Protein AF-A0A0K0CWB9-F1 (afdb_monomer_lite)

Organism: Angiostrongylus cantonensis (NCBI:txid6313)

pLDDT: mean 73.0, std 14.89, range [35.25, 92.94]

Secondary structure (DSSP, 8-state):
-----SSPPP-TTS--TT-TT-TTHHHHHHHHHHTS-PPPS---PPPPHHHHHHHHHHHHH---HHHHHHHHHHHHHHHHHHHHTT-PPPTT--HHHHHHHHHHHHHHHHHHHHHHHHTT-TT--HHHHHHHHHHHHHHHHHHHHHHHHHHHHHHHHHHHHHHHHHHHHHHHHHHHHHHHHHT-----------TTHHHHHHHHHHTTS--HHHHHHHHHHHHHHHHHHHHHHHHHH-PPTT--TTSPP---GGGHHHH-TTTSPTT-GGG-HHHHHHTT--S----------PPTTHHHHHHHHHHHHHHHHHH--

Structure (mmCIF, N/CA/C/O backbone):
data_AF-A0A0K0CWB9-F1
#
_entry.id   AF-A0A0K0CWB9-F1
#
loop_
_atom_site.group_PDB
_atom_site.id
_atom_site.type_symbol
_atom_site.label_atom_id
_atom_site.label_alt_id
_atom_site.label_comp_id
_atom_site.label_asym_id
_atom_site.label_entity_id
_atom_site.label_seq_id
_atom_site.pdbx_PDB_ins_code
_atom_site.Cartn_x
_atom_site.Cartn_y
_atom_site.Cartn_z
_atom_site.occupancy
_atom_site.B_iso_or_equiv
_atom_site.auth_seq_id
_atom_site.auth_comp_id
_atom_site.auth_asym_id
_atom_site.auth_atom_id
_atom_site.pdbx_PDB_model_num
ATOM 1 N N . MET A 1 1 ? 19.345 -53.294 51.764 1.00 47.59 1 MET A N 1
ATOM 2 C CA . MET A 1 1 ? 20.644 -53.333 51.050 1.00 47.59 1 MET A CA 1
ATOM 3 C C . MET A 1 1 ? 20.443 -53.790 49.601 1.00 47.59 1 MET A C 1
ATOM 5 O O . MET A 1 1 ? 20.655 -54.954 49.279 1.00 47.59 1 MET A O 1
ATOM 9 N N . GLY A 1 2 ? 19.976 -52.898 48.722 1.00 50.72 2 GLY A N 1
ATOM 10 C CA . GLY A 1 2 ? 19.801 -53.204 47.297 1.00 50.72 2 GLY A CA 1
ATOM 11 C C . GLY A 1 2 ? 21.136 -53.096 46.564 1.00 50.72 2 GLY A C 1
ATOM 12 O O . GLY A 1 2 ? 21.662 -51.997 46.411 1.00 50.72 2 GLY A O 1
ATOM 13 N N . ARG A 1 3 ? 21.714 -54.225 46.140 1.00 59.62 3 ARG A N 1
ATOM 14 C CA . ARG A 1 3 ? 22.965 -54.236 45.367 1.00 59.62 3 ARG A CA 1
ATOM 15 C C . ARG A 1 3 ? 22.707 -53.619 43.989 1.00 59.62 3 ARG A C 1
ATOM 17 O O . ARG A 1 3 ? 22.138 -54.271 43.115 1.00 59.62 3 ARG A O 1
ATOM 24 N N . TYR A 1 4 ? 23.126 -52.371 43.793 1.00 61.12 4 TYR A N 1
ATOM 25 C CA . TYR A 1 4 ? 23.175 -51.737 42.477 1.00 61.12 4 TYR A CA 1
ATOM 26 C C . TYR A 1 4 ? 24.048 -52.589 41.547 1.00 61.12 4 TYR A C 1
ATOM 28 O O . TYR A 1 4 ? 25.261 -52.696 41.733 1.00 61.12 4 TYR A O 1
ATOM 36 N N . LYS A 1 5 ? 23.435 -53.237 40.550 1.00 61.97 5 LYS A N 1
ATOM 37 C CA . LYS A 1 5 ? 24.180 -53.940 39.501 1.00 61.97 5 LYS A CA 1
ATOM 38 C C . LYS A 1 5 ? 24.948 -52.885 38.696 1.00 61.97 5 LYS A C 1
ATOM 40 O O . LYS A 1 5 ? 24.339 -52.128 37.953 1.00 61.97 5 LYS A O 1
ATOM 45 N N . ARG A 1 6 ? 26.281 -52.846 38.833 1.00 65.56 6 ARG A N 1
ATOM 46 C CA . ARG A 1 6 ? 27.181 -51.936 38.087 1.00 65.56 6 ARG A CA 1
ATOM 47 C C . ARG A 1 6 ? 27.194 -52.176 36.570 1.00 65.56 6 ARG A C 1
ATOM 49 O O . ARG A 1 6 ? 27.779 -51.392 35.837 1.00 65.56 6 ARG A O 1
ATOM 56 N N . ILE A 1 7 ? 26.567 -53.252 36.097 1.00 68.94 7 ILE A N 1
ATOM 57 C CA . ILE A 1 7 ? 26.550 -53.632 34.686 1.00 68.94 7 ILE A CA 1
ATOM 58 C C . ILE A 1 7 ? 25.108 -53.525 34.177 1.00 68.94 7 ILE A C 1
ATOM 60 O O . ILE A 1 7 ? 24.237 -54.227 34.707 1.00 68.94 7 ILE A O 1
ATOM 64 N N . PRO A 1 8 ? 24.829 -52.685 33.162 1.00 68.50 8 PRO A N 1
ATOM 65 C CA . PRO A 1 8 ? 23.507 -52.622 32.557 1.00 68.50 8 PRO A CA 1
ATOM 66 C C . PRO A 1 8 ? 23.151 -53.991 31.969 1.00 68.50 8 PRO A C 1
ATOM 68 O O . PRO A 1 8 ? 23.885 -54.557 31.155 1.00 68.50 8 PRO A O 1
ATOM 71 N N . GLY A 1 9 ? 22.021 -54.550 32.408 1.00 65.88 9 GLY A N 1
ATOM 72 C CA . GLY A 1 9 ? 21.522 -55.822 31.898 1.00 65.88 9 GLY A CA 1
ATOM 73 C C . GLY A 1 9 ? 21.292 -55.726 30.392 1.00 65.88 9 GLY A C 1
ATOM 74 O O . GLY A 1 9 ? 20.558 -54.858 29.922 1.00 65.88 9 GLY A O 1
ATOM 75 N N . LYS A 1 10 ? 21.925 -56.610 29.614 1.00 68.69 10 LYS A N 1
ATOM 76 C CA . LYS A 1 10 ? 21.709 -56.664 28.164 1.00 68.69 10 LYS A CA 1
ATOM 77 C C . LYS A 1 10 ? 20.238 -57.006 27.910 1.00 68.69 10 LYS A C 1
ATOM 79 O O . LYS A 1 10 ? 19.781 -58.087 28.279 1.00 68.69 10 LYS A O 1
ATOM 84 N N . ASN A 1 11 ? 19.504 -56.102 27.262 1.00 63.94 11 ASN A N 1
ATOM 85 C CA . ASN A 1 11 ? 18.131 -56.347 26.822 1.00 63.94 11 ASN A CA 1
ATOM 86 C C . ASN A 1 11 ? 18.120 -57.449 25.748 1.00 63.94 11 ASN A C 1
ATOM 88 O O . ASN A 1 11 ? 18.214 -57.166 24.557 1.00 63.94 11 ASN A O 1
ATOM 92 N N . ARG A 1 12 ? 17.983 -58.713 26.170 1.00 63.22 12 ARG A N 1
ATOM 93 C CA . ARG A 1 12 ? 17.941 -59.911 25.304 1.00 63.22 12 ARG A CA 1
ATOM 94 C C . ARG A 1 12 ? 16.736 -59.967 24.347 1.00 63.22 12 ARG A C 1
ATOM 96 O O . ARG A 1 12 ? 16.673 -60.868 23.527 1.00 63.22 12 ARG A O 1
ATOM 103 N N . LYS A 1 13 ? 15.796 -59.014 24.428 1.00 66.25 13 LYS A N 1
ATOM 104 C CA . LYS A 1 13 ? 14.598 -58.943 23.567 1.00 66.25 13 LYS A CA 1
ATOM 105 C C . LYS A 1 13 ? 14.821 -58.242 22.217 1.00 66.25 13 LYS A C 1
ATOM 107 O O . LYS A 1 13 ? 13.893 -58.184 21.420 1.00 66.25 13 LYS A O 1
ATOM 112 N N . LYS A 1 14 ? 15.998 -57.658 21.960 1.00 70.94 14 LYS A N 1
ATOM 113 C CA . LYS A 1 14 ? 16.304 -56.993 20.682 1.00 70.94 14 LYS A CA 1
ATOM 114 C C . LYS A 1 14 ? 17.326 -57.823 19.908 1.00 70.94 14 LYS A C 1
ATOM 116 O O . LYS A 1 14 ? 18.435 -58.025 20.400 1.00 70.94 14 LYS A O 1
ATOM 121 N N . LEU A 1 15 ? 16.949 -58.280 18.714 1.00 74.19 15 LEU A N 1
ATOM 122 C CA . LEU A 1 15 ? 17.872 -58.922 17.776 1.00 74.19 15 LEU A CA 1
ATOM 123 C C . LEU A 1 15 ? 18.998 -57.937 17.433 1.00 74.19 15 LEU A C 1
ATOM 125 O O . LEU A 1 15 ? 18.765 -56.733 17.275 1.00 74.19 15 LEU A O 1
ATOM 129 N N . LYS A 1 16 ? 20.236 -58.430 17.361 1.00 74.25 16 LYS A N 1
ATOM 130 C CA . LYS A 1 16 ? 21.394 -57.586 17.032 1.00 74.25 16 LYS A CA 1
ATOM 131 C C . LYS A 1 16 ? 21.329 -57.160 15.562 1.00 74.25 16 LYS A C 1
ATOM 133 O O . LYS A 1 16 ? 20.681 -57.803 14.749 1.00 74.25 16 LYS A O 1
ATOM 138 N N . SER A 1 17 ? 22.016 -56.085 15.183 1.00 69.44 17 SER A N 1
ATOM 139 C CA . SER A 1 17 ? 22.112 -55.640 13.776 1.00 69.44 17 SER A CA 1
ATOM 140 C C . SER A 1 17 ? 22.910 -56.594 12.869 1.00 69.44 17 SER A C 1
ATOM 142 O O . SER A 1 17 ? 22.973 -56.403 11.655 1.00 69.44 17 SER A O 1
ATOM 144 N N . VAL A 1 18 ? 23.569 -57.591 13.458 1.00 72.19 18 VAL A N 1
ATOM 145 C CA . VAL A 1 18 ? 24.326 -58.647 12.765 1.00 72.19 18 VAL A CA 1
ATOM 146 C C . VAL A 1 18 ? 23.512 -59.946 12.689 1.00 72.19 18 VAL A C 1
ATOM 148 O O . VAL A 1 18 ? 23.952 -60.920 12.101 1.00 72.19 18 VAL A O 1
ATOM 151 N N . ASP A 1 19 ? 22.322 -59.962 13.289 1.00 76.06 19 ASP A N 1
ATOM 152 C CA . ASP A 1 19 ? 21.453 -61.130 13.321 1.00 76.06 19 ASP A CA 1
ATOM 153 C C . ASP A 1 19 ? 20.702 -61.274 11.982 1.00 76.06 19 ASP A C 1
ATOM 155 O O . ASP A 1 19 ? 20.040 -60.310 11.574 1.00 76.06 19 ASP A O 1
ATOM 159 N N . PRO A 1 20 ? 20.780 -62.431 11.295 1.00 76.69 20 PRO A N 1
ATOM 160 C CA . PRO A 1 20 ? 20.125 -62.642 10.003 1.00 76.69 20 PRO A CA 1
ATOM 161 C C . PRO A 1 20 ? 18.593 -62.556 10.071 1.00 76.69 20 PRO A C 1
ATOM 163 O O . PRO A 1 20 ? 17.963 -62.280 9.055 1.00 76.69 20 PRO A O 1
ATOM 166 N N . PHE A 1 21 ? 17.985 -62.714 11.252 1.00 76.50 21 PHE A N 1
ATOM 167 C CA . PHE A 1 21 ? 16.531 -62.597 11.437 1.00 76.50 21 PHE A CA 1
ATOM 168 C C . PHE A 1 21 ? 16.071 -61.170 11.771 1.00 76.50 21 PHE A C 1
ATOM 170 O O . PHE A 1 21 ? 14.880 -60.904 11.958 1.00 76.50 21 PHE A O 1
ATOM 177 N N . ASN A 1 22 ? 17.001 -60.215 11.868 1.00 79.62 22 ASN A N 1
ATOM 178 C CA . ASN A 1 22 ? 16.672 -58.822 12.122 1.00 79.62 22 ASN A CA 1
ATOM 179 C C . ASN A 1 22 ? 16.392 -58.070 10.817 1.00 79.62 22 ASN A C 1
ATOM 181 O O . ASN A 1 22 ? 17.260 -57.385 10.276 1.00 79.62 22 ASN A O 1
ATOM 185 N N . ASN A 1 23 ? 15.135 -58.093 10.372 1.00 77.56 23 ASN A N 1
ATOM 186 C CA . ASN A 1 23 ? 14.684 -57.381 9.165 1.00 77.56 23 ASN A CA 1
ATOM 187 C C . ASN A 1 23 ? 14.925 -55.856 9.218 1.00 77.56 23 ASN A C 1
ATOM 189 O O . ASN A 1 23 ? 14.893 -55.181 8.192 1.00 77.56 23 ASN A O 1
ATOM 193 N N . LYS A 1 24 ? 15.192 -55.287 10.405 1.00 77.94 24 LYS A N 1
ATOM 194 C CA . LYS A 1 24 ? 15.510 -53.860 10.593 1.00 77.94 24 LYS A CA 1
ATOM 195 C C . LYS A 1 24 ? 17.015 -53.560 10.542 1.00 77.94 24 LYS A C 1
ATOM 197 O O . LYS A 1 24 ? 17.398 -52.394 10.603 1.00 77.94 24 LYS A O 1
ATOM 202 N N . ALA A 1 25 ? 17.876 -54.573 10.423 1.00 78.50 25 ALA A N 1
ATOM 203 C CA . ALA A 1 25 ? 19.330 -54.413 10.422 1.00 78.50 25 ALA A CA 1
ATOM 204 C C . ALA A 1 25 ? 19.836 -53.545 9.261 1.00 78.50 25 ALA A C 1
ATOM 206 O O . ALA A 1 25 ? 20.690 -52.686 9.473 1.00 78.50 25 ALA A O 1
ATOM 207 N N . VAL A 1 26 ? 19.281 -53.723 8.058 1.00 77.12 26 VAL A N 1
ATOM 208 C CA . VAL A 1 26 ? 19.648 -52.940 6.864 1.00 77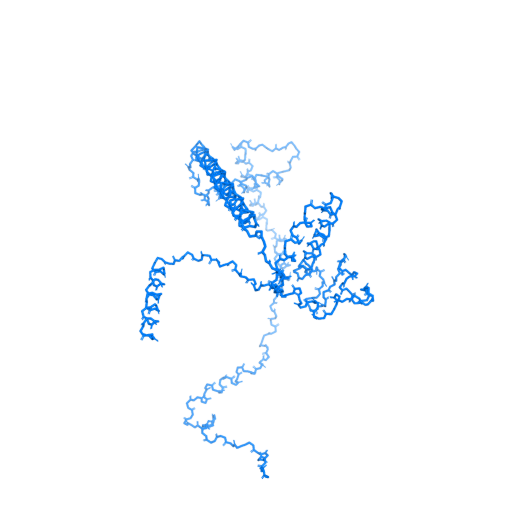.12 26 VAL A CA 1
ATOM 209 C C . VAL A 1 26 ? 19.320 -51.459 7.060 1.00 77.12 26 VAL A C 1
ATOM 211 O O . VAL A 1 26 ? 20.168 -50.601 6.819 1.00 77.12 26 VAL A O 1
ATOM 214 N N . ALA A 1 27 ? 18.130 -51.157 7.586 1.00 79.50 27 ALA A N 1
ATOM 215 C CA . ALA A 1 27 ? 17.707 -49.789 7.875 1.00 79.50 27 ALA A CA 1
ATOM 216 C C . ALA A 1 27 ? 18.604 -49.121 8.932 1.00 79.50 27 ALA A C 1
ATOM 218 O O . ALA A 1 27 ? 19.032 -47.984 8.749 1.00 79.50 27 ALA A O 1
ATOM 219 N N . LEU A 1 28 ? 18.958 -49.847 9.999 1.00 76.56 28 LEU A N 1
ATOM 220 C CA . LEU A 1 28 ? 19.853 -49.340 11.045 1.00 76.56 28 LEU A CA 1
ATOM 221 C C . LEU A 1 28 ? 21.280 -49.089 10.531 1.00 76.56 28 LEU A C 1
ATOM 223 O O . LEU A 1 28 ? 21.907 -48.113 10.938 1.00 76.56 28 LEU A O 1
ATOM 227 N N . ARG A 1 29 ? 21.795 -49.932 9.623 1.00 76.12 29 ARG A N 1
ATOM 228 C CA . ARG A 1 29 ? 23.100 -49.706 8.976 1.00 76.12 29 ARG A CA 1
ATOM 229 C C . ARG A 1 29 ? 23.069 -48.474 8.070 1.00 76.12 29 ARG A C 1
ATOM 231 O O . ARG A 1 29 ? 23.977 -47.654 8.145 1.00 76.12 29 ARG A O 1
ATOM 238 N N . ALA A 1 30 ? 22.014 -48.300 7.274 1.00 76.69 30 ALA A N 1
ATOM 239 C CA . ALA A 1 30 ? 21.857 -47.125 6.415 1.00 76.69 30 ALA A CA 1
ATOM 240 C C . ALA A 1 30 ? 21.748 -45.818 7.222 1.00 76.69 30 ALA A C 1
ATOM 242 O O . ALA A 1 30 ? 22.328 -44.798 6.851 1.00 76.69 30 ALA A O 1
ATOM 243 N N . GLU A 1 31 ? 21.045 -45.844 8.356 1.00 78.69 31 GLU A N 1
ATOM 244 C CA . GLU A 1 31 ? 20.931 -44.685 9.243 1.00 78.69 31 GLU A CA 1
ATOM 245 C C . GLU A 1 31 ? 22.265 -44.338 9.924 1.00 78.69 31 GLU A C 1
ATOM 247 O O . GLU A 1 31 ? 22.575 -43.161 10.103 1.00 78.69 31 GLU A O 1
ATOM 252 N N . ALA A 1 32 ? 23.082 -45.343 10.257 1.00 76.69 32 ALA A N 1
ATOM 253 C CA . ALA A 1 32 ? 24.426 -45.127 10.787 1.00 76.69 32 ALA A CA 1
ATOM 254 C C . ALA A 1 32 ? 25.351 -44.462 9.753 1.00 76.69 32 ALA A C 1
ATOM 256 O O . ALA A 1 32 ? 26.049 -43.516 10.098 1.00 76.69 32 ALA A O 1
ATOM 257 N N . VAL A 1 33 ? 25.301 -44.882 8.482 1.00 75.94 33 VAL A N 1
ATOM 258 C CA . VAL A 1 33 ? 26.106 -44.287 7.394 1.00 75.94 33 VAL A CA 1
ATOM 259 C C . VAL A 1 33 ? 25.718 -42.829 7.117 1.00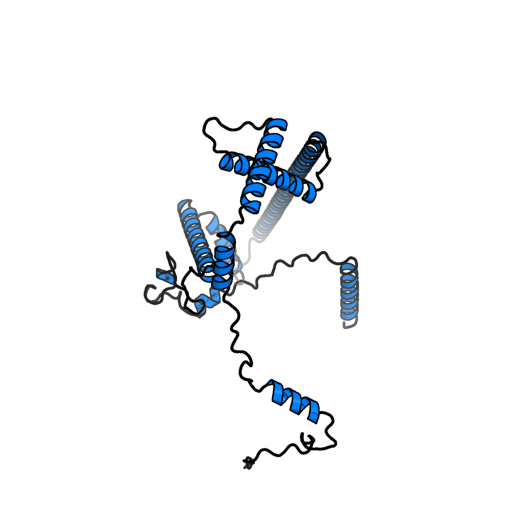 75.94 33 VAL A C 1
ATOM 261 O O . VAL A 1 33 ? 26.582 -42.011 6.815 1.00 75.94 33 VAL A O 1
ATOM 264 N N . ARG A 1 34 ? 24.435 -42.475 7.272 1.00 71.44 34 ARG A N 1
ATOM 265 C CA . ARG A 1 34 ? 23.944 -41.091 7.117 1.00 71.44 34 ARG A CA 1
ATOM 266 C C . ARG A 1 34 ? 24.401 -40.134 8.220 1.00 71.44 34 ARG A C 1
ATOM 268 O O . ARG A 1 34 ? 24.389 -38.930 7.999 1.00 71.44 34 ARG A O 1
ATOM 275 N N . LYS A 1 35 ? 24.757 -40.644 9.404 1.00 72.44 35 LYS A N 1
ATOM 276 C CA . LYS A 1 35 ? 25.230 -39.835 10.545 1.00 72.44 35 LYS A CA 1
ATOM 277 C C . LYS A 1 35 ? 26.738 -39.575 10.508 1.00 72.44 35 LYS A C 1
ATOM 279 O O . LYS A 1 35 ? 27.247 -38.863 11.367 1.00 72.44 35 LYS A O 1
ATOM 284 N N . ILE A 1 36 ? 27.442 -40.152 9.538 1.00 78.12 36 ILE A N 1
ATOM 285 C CA . ILE A 1 36 ? 28.856 -39.883 9.297 1.00 78.12 36 ILE A CA 1
ATOM 286 C C . ILE A 1 36 ? 28.935 -38.605 8.458 1.00 78.12 36 ILE A C 1
ATOM 288 O O . ILE A 1 36 ? 28.370 -38.547 7.366 1.00 78.12 36 ILE A O 1
ATOM 292 N N . ASN A 1 37 ? 29.612 -37.578 8.976 1.00 69.06 37 ASN A N 1
ATOM 293 C CA . ASN A 1 37 ? 29.970 -36.397 8.193 1.00 69.06 37 ASN A CA 1
ATOM 294 C C . ASN A 1 37 ? 31.020 -36.818 7.162 1.00 69.06 37 ASN A C 1
ATOM 296 O O . ASN A 1 37 ? 32.182 -37.015 7.508 1.00 69.06 37 ASN A O 1
ATOM 300 N N . TRP A 1 38 ? 30.599 -36.998 5.915 1.00 70.25 38 TRP A N 1
ATOM 301 C CA . TRP A 1 38 ? 31.521 -37.177 4.800 1.00 70.25 38 TRP A CA 1
ATOM 302 C C . TRP A 1 38 ? 32.129 -35.824 4.432 1.00 70.25 38 TRP A C 1
ATOM 304 O O . TRP A 1 38 ? 31.427 -34.811 4.432 1.00 70.25 38 TRP A O 1
ATOM 314 N N . GLU A 1 39 ? 33.421 -35.808 4.119 1.00 63.62 39 GLU A N 1
ATOM 315 C CA . GLU A 1 39 ? 34.076 -34.622 3.569 1.00 63.62 39 GLU A CA 1
ATOM 316 C C . GLU A 1 39 ? 33.429 -34.242 2.218 1.00 63.62 39 GLU A C 1
ATOM 318 O O . GLU A 1 39 ? 33.007 -35.135 1.468 1.00 63.62 39 GLU A O 1
ATOM 323 N N . PRO A 1 40 ? 33.287 -32.939 1.903 1.00 66.81 40 PRO A N 1
ATOM 324 C CA . PRO A 1 40 ? 32.767 -32.495 0.613 1.00 66.81 40 PRO A CA 1
ATOM 325 C C . PRO A 1 40 ? 33.612 -33.078 -0.527 1.00 66.81 40 PRO A C 1
ATOM 327 O O . PRO A 1 40 ? 34.830 -32.951 -0.518 1.00 66.81 40 PRO A O 1
ATOM 330 N N . LYS A 1 41 ? 32.970 -33.732 -1.502 1.00 64.88 41 LYS A N 1
ATOM 331 C CA . LYS A 1 41 ? 33.665 -34.432 -2.598 1.00 64.88 41 LYS A CA 1
ATOM 332 C C . LYS A 1 41 ? 34.276 -33.515 -3.662 1.00 64.88 41 LYS A C 1
ATOM 334 O O . LYS A 1 41 ? 35.126 -33.990 -4.404 1.00 64.88 41 LYS A O 1
ATOM 339 N N . ASP A 1 42 ? 33.858 -32.252 -3.737 1.00 67.25 42 ASP A N 1
ATOM 340 C CA . ASP A 1 42 ? 34.279 -31.321 -4.784 1.00 67.25 42 ASP A CA 1
ATOM 341 C C . ASP A 1 42 ? 34.846 -30.026 -4.179 1.00 67.25 42 ASP A C 1
ATOM 343 O O . ASP A 1 42 ? 34.166 -29.345 -3.410 1.00 67.25 42 ASP A O 1
ATOM 347 N N . ASP A 1 43 ? 36.050 -29.633 -4.611 1.00 64.19 43 ASP A N 1
ATOM 348 C CA . ASP A 1 43 ? 36.684 -28.330 -4.319 1.00 64.19 43 ASP A CA 1
ATOM 349 C C . ASP A 1 43 ? 35.976 -27.140 -5.002 1.00 64.19 43 ASP A C 1
ATOM 351 O O . ASP A 1 43 ? 36.363 -25.979 -4.843 1.00 64.19 43 ASP A O 1
ATOM 355 N N . ASN A 1 44 ? 34.909 -27.400 -5.764 1.00 66.94 44 ASN A N 1
ATOM 356 C CA . ASN A 1 44 ? 34.092 -26.373 -6.398 1.00 66.94 44 ASN A CA 1
ATOM 357 C C . ASN A 1 44 ? 33.173 -25.718 -5.368 1.00 66.94 44 ASN A C 1
ATOM 359 O O . ASN A 1 44 ? 31.982 -26.016 -5.268 1.00 66.94 44 ASN A O 1
ATOM 363 N N . GLN A 1 45 ? 33.734 -24.780 -4.612 1.00 66.31 45 GLN A N 1
ATOM 364 C CA . GLN A 1 45 ? 32.940 -23.862 -3.810 1.00 66.31 45 GLN A CA 1
ATOM 365 C C . GLN A 1 45 ? 31.982 -23.093 -4.726 1.00 66.31 45 GLN A C 1
ATOM 367 O O . GLN A 1 45 ? 32.387 -22.516 -5.739 1.00 66.31 45 GLN A O 1
ATOM 372 N N . GLU A 1 46 ? 30.695 -23.069 -4.376 1.00 72.38 46 GLU A N 1
ATOM 373 C CA . GLU A 1 46 ? 29.730 -22.263 -5.111 1.00 72.38 46 GLU A CA 1
ATOM 374 C C . GLU A 1 46 ? 30.183 -20.799 -5.115 1.00 72.38 46 GLU A C 1
ATOM 376 O O . GLU A 1 46 ? 30.324 -20.171 -4.064 1.00 72.38 46 GLU A O 1
ATOM 381 N N . MET A 1 47 ? 30.386 -20.247 -6.315 1.00 75.44 47 MET A N 1
ATOM 382 C CA . MET A 1 47 ? 30.730 -18.838 -6.499 1.00 75.44 47 MET A CA 1
ATOM 383 C C . MET A 1 47 ? 29.793 -17.959 -5.666 1.00 75.44 47 MET A C 1
ATOM 385 O O . MET A 1 47 ? 28.562 -17.999 -5.828 1.00 75.44 47 MET A O 1
ATOM 389 N N . THR A 1 48 ? 30.392 -17.156 -4.786 1.00 80.00 48 THR A N 1
ATOM 390 C CA . THR A 1 48 ? 29.665 -16.232 -3.919 1.00 80.00 48 THR A CA 1
ATOM 391 C C . THR A 1 48 ? 28.828 -15.279 -4.768 1.00 80.00 48 THR A C 1
ATOM 393 O O . THR A 1 48 ? 29.152 -14.949 -5.914 1.00 80.00 48 THR A O 1
ATOM 396 N N . ARG A 1 49 ? 27.703 -14.824 -4.213 1.00 79.31 49 ARG A N 1
ATOM 397 C CA . ARG A 1 49 ? 26.763 -13.947 -4.924 1.00 79.31 49 ARG A CA 1
ATOM 398 C C . ARG A 1 49 ? 27.441 -12.693 -5.494 1.00 79.31 49 ARG A C 1
ATOM 400 O O . ARG A 1 49 ? 27.118 -12.289 -6.607 1.00 79.31 49 ARG A O 1
ATOM 407 N N . SER A 1 50 ? 28.401 -12.127 -4.767 1.00 76.12 50 SER A N 1
ATOM 408 C CA . SER A 1 50 ? 29.191 -10.968 -5.191 1.00 76.12 50 SER A CA 1
ATOM 409 C C . SER A 1 50 ? 30.071 -11.262 -6.409 1.00 76.12 50 SER A C 1
ATOM 411 O O . SER A 1 50 ? 30.115 -10.449 -7.331 1.00 76.12 50 SER A O 1
ATOM 413 N N . LEU A 1 51 ? 30.716 -12.431 -6.469 1.00 81.75 51 LEU A N 1
ATOM 414 C CA . LEU A 1 51 ? 31.494 -12.852 -7.638 1.00 81.75 51 LEU A CA 1
ATOM 415 C C . LEU A 1 51 ? 30.598 -13.082 -8.858 1.00 81.75 51 LEU A C 1
ATOM 417 O O . LEU A 1 51 ? 30.926 -12.614 -9.945 1.00 81.75 51 LEU A O 1
ATOM 421 N N . LYS A 1 52 ? 29.419 -13.690 -8.671 1.00 82.88 52 LYS A N 1
ATOM 422 C CA . LYS A 1 52 ? 28.413 -13.826 -9.741 1.00 82.88 52 LYS A CA 1
ATOM 423 C C . LYS A 1 52 ? 27.927 -12.465 -10.256 1.00 82.88 52 LYS A C 1
ATOM 425 O O . LYS A 1 52 ? 27.663 -12.310 -11.446 1.00 82.88 52 LYS A O 1
ATOM 430 N N . GLU A 1 53 ? 27.776 -11.471 -9.382 1.00 79.12 53 GLU A N 1
ATOM 431 C CA . GLU A 1 53 ? 27.393 -10.106 -9.768 1.00 79.12 53 GLU A CA 1
ATOM 432 C C . GLU A 1 53 ? 28.528 -9.365 -10.501 1.00 79.12 53 GLU A C 1
ATOM 434 O O . GLU A 1 53 ? 28.261 -8.675 -11.486 1.00 79.12 53 GLU A O 1
ATOM 439 N N . LEU A 1 54 ? 29.788 -9.564 -10.096 1.00 77.75 54 LEU A N 1
ATOM 440 C CA . LEU A 1 54 ? 30.978 -9.042 -10.784 1.00 77.75 54 LEU A CA 1
ATOM 441 C C . LEU A 1 54 ? 31.202 -9.674 -12.163 1.00 77.75 54 LEU A C 1
ATOM 443 O O . LEU A 1 54 ? 31.588 -8.998 -13.112 1.00 77.75 54 LEU A O 1
ATOM 447 N N . GLU A 1 55 ? 30.947 -10.968 -12.298 1.00 80.50 55 GLU A N 1
ATOM 448 C CA . GLU A 1 55 ? 31.044 -11.663 -13.579 1.00 80.50 55 GLU A CA 1
ATOM 449 C C . GLU A 1 55 ? 29.953 -11.184 -14.547 1.00 80.50 55 GLU A C 1
ATOM 451 O O . GLU A 1 55 ? 30.231 -10.845 -15.700 1.00 80.50 55 GLU A O 1
ATOM 456 N N . LYS A 1 56 ? 28.721 -11.015 -14.045 1.00 78.12 56 LYS A N 1
ATOM 457 C CA . LYS A 1 56 ? 27.638 -10.369 -14.798 1.00 78.12 56 LYS A CA 1
ATOM 458 C C . LYS A 1 56 ? 28.014 -8.947 -15.206 1.00 78.12 56 LYS A C 1
ATOM 460 O O . LYS A 1 56 ? 27.771 -8.572 -16.349 1.00 78.12 56 LYS A O 1
ATOM 465 N N . SER A 1 57 ? 28.610 -8.149 -14.318 1.00 68.81 57 SER A N 1
ATOM 466 C CA . SER A 1 57 ? 28.996 -6.771 -14.642 1.00 68.81 57 SER A CA 1
ATOM 467 C C . SER A 1 57 ? 30.133 -6.704 -15.668 1.00 68.81 57 SER A C 1
ATOM 469 O O . SER A 1 57 ? 30.056 -5.878 -16.577 1.00 68.81 57 SER A O 1
ATOM 471 N N . LYS A 1 58 ? 31.110 -7.622 -15.628 1.00 72.94 58 LYS A N 1
ATOM 472 C CA . LYS A 1 58 ? 32.113 -7.793 -16.697 1.00 72.94 58 LYS A CA 1
ATOM 473 C C . LYS A 1 58 ? 31.464 -8.142 -18.041 1.00 72.94 58 LYS A C 1
ATOM 475 O O . LYS A 1 58 ? 31.822 -7.549 -19.058 1.00 72.94 58 LYS A O 1
ATOM 480 N N . ALA A 1 59 ? 30.456 -9.015 -18.049 1.00 66.25 59 ALA A N 1
ATOM 481 C CA . ALA A 1 59 ? 29.689 -9.327 -19.257 1.00 66.25 59 ALA A CA 1
ATOM 482 C C . ALA A 1 59 ? 28.889 -8.117 -19.790 1.00 66.25 59 ALA A C 1
ATOM 484 O O . ALA A 1 59 ? 28.757 -7.947 -21.000 1.00 66.25 59 ALA A O 1
ATOM 485 N N . TYR A 1 60 ? 28.412 -7.221 -18.917 1.00 60.16 60 TYR A N 1
ATOM 486 C CA . TYR A 1 60 ? 27.742 -5.974 -19.320 1.00 60.16 60 TYR A CA 1
ATOM 487 C C . TYR A 1 60 ? 28.671 -4.951 -20.000 1.00 60.16 60 TYR A C 1
ATOM 489 O O . TYR A 1 60 ? 28.170 -4.084 -20.723 1.00 60.16 60 TYR A O 1
ATOM 497 N N . VAL A 1 61 ? 29.990 -5.019 -19.777 1.00 58.69 61 VAL A N 1
ATOM 498 C CA . VAL A 1 61 ? 30.972 -4.077 -20.349 1.00 58.69 61 VAL A CA 1
ATOM 499 C C . VAL A 1 61 ? 31.303 -4.417 -21.809 1.00 58.69 61 VAL A C 1
ATOM 501 O O . VAL A 1 61 ? 31.485 -3.507 -22.619 1.00 58.69 61 VAL A O 1
ATOM 504 N N . HIS A 1 62 ? 31.265 -5.694 -22.201 1.00 61.41 62 HIS A N 1
ATOM 505 C CA . HIS A 1 62 ? 31.437 -6.117 -23.596 1.00 61.41 62 HIS A CA 1
ATOM 506 C C . HIS A 1 62 ? 30.121 -6.060 -24.383 1.00 61.41 62 HIS A C 1
ATOM 508 O O . HIS A 1 62 ? 29.601 -7.065 -24.862 1.00 61.41 62 HIS A O 1
ATOM 514 N N . LEU A 1 63 ? 29.568 -4.858 -24.558 1.00 64.44 63 LEU A N 1
ATOM 515 C CA . LEU A 1 63 ? 28.489 -4.665 -25.527 1.00 64.44 63 LEU A CA 1
ATOM 516 C C . LEU A 1 63 ? 29.048 -4.851 -26.935 1.00 64.44 63 LEU A C 1
ATOM 518 O O . LEU A 1 63 ? 29.918 -4.095 -27.374 1.00 64.44 63 LEU A O 1
ATOM 522 N N . THR A 1 64 ? 28.520 -5.824 -27.672 1.00 76.94 64 THR A N 1
ATOM 523 C CA . THR A 1 64 ? 28.897 -5.993 -29.074 1.00 76.94 64 THR A CA 1
ATOM 524 C C . THR A 1 64 ? 28.448 -4.768 -29.883 1.00 76.94 64 THR A C 1
ATOM 526 O O . THR A 1 64 ? 27.460 -4.097 -29.559 1.00 76.94 64 THR A O 1
ATOM 529 N N . LYS A 1 65 ? 29.141 -4.455 -30.989 1.00 77.06 65 LYS A N 1
ATOM 530 C CA . LYS A 1 65 ? 28.735 -3.356 -31.893 1.00 77.06 65 LYS A CA 1
ATOM 531 C C . LYS A 1 65 ? 27.280 -3.518 -32.370 1.00 77.06 65 LYS A C 1
ATOM 533 O O . LYS A 1 65 ? 26.593 -2.518 -32.596 1.00 77.06 65 LYS A O 1
ATOM 538 N N . ALA A 1 66 ? 26.801 -4.759 -32.490 1.00 80.56 66 ALA A N 1
ATOM 539 C CA . ALA A 1 66 ? 25.420 -5.081 -32.830 1.00 80.56 66 ALA A CA 1
ATOM 540 C C . ALA A 1 66 ? 24.433 -4.647 -31.732 1.00 80.56 66 ALA A C 1
ATOM 542 O O . ALA A 1 66 ? 23.427 -4.006 -32.040 1.00 80.56 66 ALA A O 1
ATOM 543 N N . ASP A 1 67 ? 24.744 -4.892 -30.458 1.00 77.88 67 ASP A N 1
ATOM 544 C CA . ASP A 1 67 ? 23.890 -4.491 -29.331 1.00 77.88 67 ASP A CA 1
ATOM 545 C C . ASP A 1 67 ? 23.774 -2.972 -29.208 1.00 77.88 67 ASP A C 1
ATOM 547 O O . ASP A 1 67 ? 22.696 -2.434 -28.940 1.00 77.88 67 ASP A O 1
ATOM 551 N N . VAL A 1 68 ? 24.864 -2.247 -29.474 1.00 76.00 68 VAL A N 1
ATOM 552 C CA . VAL A 1 68 ? 24.848 -0.778 -29.501 1.00 76.00 68 VAL A CA 1
ATOM 553 C C . VAL A 1 68 ? 23.956 -0.258 -30.634 1.00 76.00 68 VAL A C 1
ATOM 555 O O . VAL A 1 68 ? 23.169 0.669 -30.413 1.00 76.00 68 VAL A O 1
ATOM 558 N N . LYS A 1 69 ? 24.023 -0.862 -31.830 1.00 79.44 69 LYS A N 1
ATOM 559 C CA . LYS A 1 69 ? 23.137 -0.518 -32.957 1.00 79.44 69 LYS A CA 1
ATOM 560 C C . LYS A 1 69 ? 21.670 -0.807 -32.625 1.00 79.44 69 LYS A C 1
ATOM 562 O O . LYS A 1 69 ? 20.835 0.079 -32.807 1.00 79.44 69 LYS A O 1
ATOM 567 N N . ARG A 1 70 ? 21.364 -1.981 -32.059 1.00 77.44 70 ARG A N 1
ATOM 568 C CA . ARG A 1 70 ? 20.007 -2.356 -31.615 1.00 77.44 70 ARG A CA 1
ATOM 569 C C . ARG A 1 70 ? 19.455 -1.364 -30.589 1.00 77.44 70 ARG A C 1
ATOM 571 O O . ARG A 1 70 ? 18.354 -0.851 -30.759 1.00 77.44 70 ARG A O 1
ATOM 578 N N . ARG A 1 71 ? 20.248 -0.991 -29.576 1.00 76.75 71 ARG A N 1
ATOM 579 C CA . ARG A 1 71 ? 19.853 0.012 -28.566 1.00 76.75 71 ARG A CA 1
ATOM 580 C C . ARG A 1 71 ? 19.543 1.379 -29.179 1.00 76.75 71 ARG A C 1
ATOM 582 O O . ARG A 1 71 ? 18.580 2.021 -28.765 1.00 76.75 71 ARG A O 1
ATOM 589 N N . LYS A 1 72 ? 20.335 1.836 -30.156 1.00 77.81 72 LYS A N 1
ATOM 590 C CA . LYS A 1 72 ? 20.070 3.095 -30.876 1.00 77.81 72 LYS A CA 1
ATOM 591 C C . LYS A 1 72 ? 18.770 3.019 -31.685 1.00 77.81 72 LYS A C 1
ATOM 593 O O . LYS A 1 72 ? 17.966 3.943 -31.607 1.00 77.81 72 LYS A O 1
ATOM 598 N N . GLN A 1 73 ? 18.525 1.911 -32.387 1.00 80.44 73 GLN A N 1
ATOM 599 C CA . GLN A 1 73 ? 17.278 1.694 -33.130 1.00 80.44 73 GLN A CA 1
ATOM 600 C C . GLN A 1 73 ? 16.050 1.707 -32.210 1.00 80.44 73 GLN A C 1
ATOM 602 O O . GLN A 1 73 ? 15.082 2.398 -32.518 1.00 80.44 73 GLN A O 1
ATOM 607 N N . CYS A 1 74 ? 16.098 1.025 -31.059 1.00 78.44 74 CYS A N 1
ATOM 608 C CA . CYS A 1 74 ? 14.999 1.048 -30.088 1.00 78.44 74 CYS A CA 1
ATOM 609 C C . CYS A 1 74 ? 14.706 2.470 -29.588 1.00 78.44 74 CYS A C 1
ATOM 611 O O . CYS A 1 74 ? 13.550 2.876 -29.548 1.00 78.44 74 CYS A O 1
ATOM 613 N N . ARG A 1 75 ? 15.738 3.268 -29.282 1.00 82.06 75 ARG A N 1
ATOM 614 C CA . ARG A 1 75 ? 15.550 4.674 -28.876 1.00 82.06 75 ARG A CA 1
ATOM 615 C C . ARG A 1 75 ? 14.916 5.520 -29.979 1.00 82.06 75 ARG A C 1
ATOM 617 O O . ARG A 1 75 ? 14.051 6.335 -29.686 1.00 82.06 75 ARG A O 1
ATOM 624 N N . ASN A 1 76 ? 15.305 5.307 -31.233 1.00 85.44 76 ASN A N 1
ATOM 625 C CA . ASN A 1 76 ? 14.715 6.019 -32.367 1.00 85.44 76 ASN A CA 1
ATOM 626 C C . ASN A 1 76 ? 13.241 5.644 -32.579 1.00 85.44 76 ASN A C 1
ATOM 628 O O . ASN A 1 76 ? 12.436 6.520 -32.886 1.00 85.44 76 ASN A O 1
ATOM 632 N N . LYS A 1 77 ? 12.871 4.376 -32.350 1.00 88.38 77 LYS A N 1
ATOM 633 C CA . LYS A 1 77 ? 11.467 3.935 -32.351 1.00 88.38 77 LYS A CA 1
ATOM 634 C C . LYS A 1 77 ? 10.663 4.620 -31.246 1.00 88.38 77 LYS A C 1
ATOM 636 O O . LYS A 1 77 ? 9.639 5.222 -31.546 1.00 88.38 77 LYS A O 1
ATOM 641 N N . VAL A 1 78 ? 11.177 4.630 -30.011 1.00 86.81 78 VAL A N 1
ATOM 642 C CA . VAL A 1 78 ? 10.533 5.323 -28.878 1.00 86.81 78 VAL A CA 1
ATOM 643 C C . VAL A 1 78 ? 10.360 6.815 -29.169 1.00 86.81 78 VAL A C 1
ATOM 645 O O . VAL A 1 78 ? 9.311 7.377 -28.883 1.00 86.81 78 VAL A O 1
ATOM 648 N N . LEU A 1 79 ? 11.350 7.469 -29.785 1.00 88.62 79 LEU A N 1
ATOM 649 C CA . LEU A 1 79 ? 11.228 8.870 -30.201 1.00 88.62 79 LEU A CA 1
ATOM 650 C C . LEU A 1 79 ? 10.116 9.080 -31.239 1.00 88.62 79 LEU A C 1
ATOM 652 O O . LEU A 1 79 ? 9.392 10.071 -31.160 1.00 88.62 79 LEU A O 1
ATOM 656 N N . ALA A 1 80 ? 9.989 8.179 -32.214 1.00 88.81 80 ALA A N 1
ATOM 657 C CA . ALA A 1 80 ? 8.957 8.264 -33.242 1.00 88.81 80 ALA A CA 1
ATOM 658 C C . ALA A 1 80 ? 7.552 8.043 -32.660 1.00 88.81 80 ALA A C 1
ATOM 660 O O . ALA A 1 80 ? 6.647 8.826 -32.938 1.00 88.81 80 ALA A O 1
ATOM 661 N N . GLU A 1 81 ? 7.377 7.027 -31.815 1.00 90.31 81 GLU A N 1
ATOM 662 C CA . GLU A 1 81 ? 6.105 6.740 -31.139 1.00 90.31 81 GLU A CA 1
ATOM 663 C C . GLU A 1 81 ? 5.714 7.843 -30.158 1.00 90.31 81 GLU A C 1
ATOM 665 O O . GLU A 1 81 ? 4.576 8.302 -30.168 1.00 90.31 81 GLU A O 1
ATOM 670 N N . ALA A 1 82 ? 6.662 8.345 -29.367 1.00 91.06 82 ALA A N 1
ATOM 671 C CA . ALA A 1 82 ? 6.396 9.441 -28.445 1.00 91.06 82 ALA A CA 1
ATOM 672 C C . ALA A 1 82 ? 5.946 10.708 -29.190 1.00 91.06 82 ALA A C 1
ATOM 674 O O . ALA A 1 82 ? 5.001 11.360 -28.755 1.00 91.06 82 ALA A O 1
ATOM 675 N N . LYS A 1 83 ? 6.546 11.014 -30.352 1.00 89.38 83 LYS A N 1
ATOM 676 C CA . LYS A 1 83 ? 6.089 12.109 -31.223 1.00 89.38 83 LYS A CA 1
ATOM 677 C C . LYS A 1 83 ? 4.679 11.875 -31.767 1.00 89.38 83 LYS A C 1
ATOM 679 O O . LYS A 1 83 ? 3.898 12.821 -31.780 1.00 89.38 83 LYS A O 1
ATOM 684 N N . ARG A 1 84 ? 4.347 10.646 -32.188 1.00 92.06 84 ARG A N 1
ATOM 685 C CA . ARG A 1 84 ? 2.984 10.276 -32.623 1.00 92.06 84 ARG A CA 1
ATOM 686 C C . ARG A 1 84 ? 1.963 10.465 -31.499 1.00 92.06 84 ARG A C 1
ATOM 688 O O . ARG A 1 84 ? 0.883 10.978 -31.752 1.00 92.06 84 ARG A O 1
ATOM 695 N N . ASN A 1 85 ? 2.350 10.154 -30.265 1.00 89.62 85 ASN A N 1
ATOM 696 C CA . ASN A 1 85 ? 1.535 10.344 -29.062 1.00 89.62 85 ASN A CA 1
ATOM 697 C C . ASN A 1 85 ? 1.576 11.788 -28.515 1.00 89.62 85 ASN A C 1
ATOM 699 O O . ASN A 1 85 ? 1.116 12.038 -27.404 1.00 89.62 85 ASN A O 1
ATOM 703 N N . GLY A 1 86 ? 2.164 12.743 -29.247 1.00 89.81 86 GLY A N 1
ATOM 704 C CA . GLY A 1 86 ? 2.214 14.159 -28.865 1.00 89.81 86 GLY A CA 1
ATOM 705 C C . GLY A 1 86 ? 3.243 14.526 -27.786 1.00 89.81 86 GLY A C 1
ATOM 706 O O . GLY A 1 86 ? 3.359 15.696 -27.422 1.00 89.81 86 GLY A O 1
ATOM 707 N N . ILE A 1 87 ? 4.046 13.579 -27.296 1.00 89.69 87 ILE A N 1
ATOM 708 C CA . ILE A 1 87 ? 5.080 13.830 -26.287 1.00 89.69 87 ILE A CA 1
ATOM 709 C C . ILE A 1 87 ? 6.328 14.385 -26.985 1.00 89.69 87 ILE A C 1
ATOM 711 O O . ILE A 1 87 ? 7.083 13.666 -27.643 1.00 89.69 87 ILE A O 1
ATOM 715 N N . ARG A 1 88 ? 6.569 15.690 -26.828 1.00 89.12 88 ARG A N 1
ATOM 716 C CA . ARG A 1 88 ? 7.742 16.374 -27.395 1.00 89.12 88 ARG A CA 1
ATOM 717 C C . ARG A 1 88 ? 8.942 16.322 -26.446 1.00 89.12 88 ARG A C 1
ATOM 719 O O . ARG A 1 88 ? 8.793 16.350 -25.222 1.00 89.12 88 ARG A O 1
ATOM 726 N N . MET A 1 89 ? 10.148 16.249 -27.014 1.00 90.00 89 MET A N 1
ATOM 727 C CA . MET A 1 89 ? 11.384 16.428 -26.241 1.00 90.00 89 MET A CA 1
ATOM 728 C C . MET A 1 89 ? 11.477 17.860 -25.716 1.00 90.00 89 MET A C 1
ATOM 730 O O . MET A 1 89 ? 11.135 18.803 -26.430 1.00 90.00 89 MET A O 1
ATOM 734 N N . GLY A 1 90 ? 1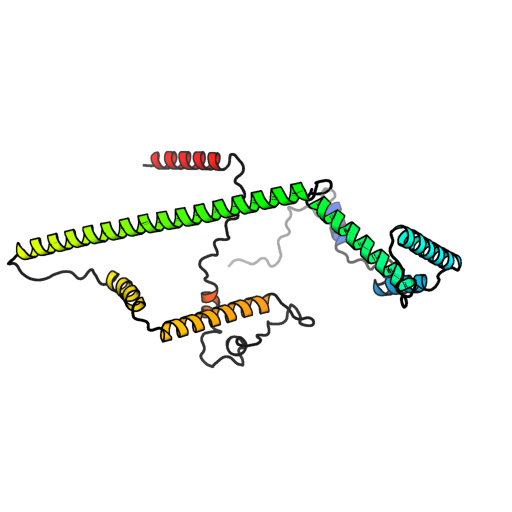1.950 18.015 -24.478 1.00 88.00 90 GLY A N 1
ATOM 735 C CA . GLY A 1 90 ? 12.255 19.336 -23.929 1.00 88.00 90 GLY A CA 1
ATOM 736 C C . GLY A 1 90 ? 13.463 19.969 -24.628 1.00 88.00 90 GLY A C 1
ATOM 737 O O . GLY A 1 90 ? 14.342 19.263 -25.117 1.00 88.00 90 GLY A O 1
ATOM 738 N N . ARG A 1 91 ? 13.539 21.306 -24.636 1.00 87.94 91 ARG A N 1
ATOM 739 C CA . ARG A 1 91 ? 14.604 22.067 -25.322 1.00 87.94 91 ARG A CA 1
ATOM 740 C C . ARG A 1 91 ? 16.025 21.691 -24.873 1.00 87.94 91 ARG A C 1
ATOM 742 O O . ARG A 1 91 ? 16.934 21.692 -25.692 1.00 87.94 91 ARG A O 1
ATOM 749 N N . PHE A 1 92 ? 16.200 21.353 -23.596 1.00 89.12 92 PHE A N 1
ATOM 750 C CA . PHE A 1 92 ? 17.494 21.006 -22.990 1.00 89.12 92 PHE A CA 1
ATOM 751 C C . PHE A 1 92 ? 17.593 19.527 -22.591 1.00 89.12 92 PHE A C 1
ATOM 753 O O . PHE A 1 92 ? 18.455 19.132 -21.808 1.00 89.12 92 PHE A O 1
ATOM 760 N N . GLU A 1 93 ? 16.681 18.687 -23.080 1.00 88.31 93 GLU A N 1
ATOM 761 C CA . GLU A 1 93 ? 16.618 17.289 -22.676 1.00 88.31 93 GLU A CA 1
ATOM 762 C C . GLU A 1 93 ? 17.459 16.397 -23.592 1.00 88.31 93 GLU A C 1
ATOM 764 O O . GLU A 1 93 ? 17.332 16.420 -24.815 1.00 88.31 93 GLU A O 1
ATOM 769 N N . THR A 1 94 ? 18.299 15.546 -23.000 1.00 91.69 94 THR A N 1
ATOM 770 C CA . THR A 1 94 ? 19.006 14.518 -23.771 1.00 91.69 94 THR A CA 1
ATOM 771 C C . THR A 1 94 ? 18.052 13.396 -24.181 1.00 91.69 94 THR A C 1
ATOM 773 O O . THR A 1 94 ? 17.168 13.006 -23.418 1.00 91.69 94 THR A O 1
ATOM 776 N N . VAL A 1 95 ? 18.297 12.770 -25.339 1.00 87.06 95 VAL A N 1
ATOM 777 C CA . VAL A 1 95 ? 17.507 11.622 -25.836 1.00 87.06 95 VAL A CA 1
ATOM 778 C C . VAL A 1 95 ? 17.365 10.515 -24.785 1.00 87.06 95 VAL A C 1
ATOM 780 O O . VAL A 1 95 ? 16.317 9.889 -24.662 1.00 87.06 95 VAL A O 1
ATOM 783 N N . ARG A 1 96 ? 18.412 10.273 -23.986 1.00 87.38 96 ARG A N 1
ATOM 784 C CA . ARG A 1 96 ? 18.380 9.275 -22.909 1.00 87.38 96 ARG A CA 1
ATOM 785 C C . ARG A 1 96 ? 17.390 9.654 -21.804 1.00 87.38 96 ARG A C 1
ATOM 787 O O . ARG A 1 96 ? 16.687 8.774 -21.314 1.00 87.38 96 ARG A O 1
ATOM 794 N N . ASN A 1 97 ? 17.359 10.922 -21.403 1.00 90.50 97 ASN A N 1
ATOM 795 C CA . ASN A 1 97 ? 16.454 11.407 -20.361 1.00 90.50 97 ASN A CA 1
ATOM 796 C C . ASN A 1 97 ? 15.006 11.427 -20.853 1.00 90.50 97 ASN A C 1
ATOM 798 O O . ASN A 1 97 ? 14.125 10.981 -20.124 1.00 90.50 97 ASN A O 1
ATOM 802 N N . PHE A 1 98 ? 14.795 11.795 -22.118 1.00 92.00 98 PHE A N 1
ATOM 803 C CA . PHE A 1 98 ? 13.486 11.722 -22.753 1.00 92.00 98 PHE A CA 1
ATOM 804 C C . PHE A 1 98 ? 12.929 10.300 -22.783 1.00 92.00 98 PHE A C 1
ATOM 806 O O . PHE A 1 98 ? 11.815 10.064 -22.325 1.00 92.00 98 PHE A O 1
ATOM 813 N N . VAL A 1 99 ? 13.720 9.337 -23.269 1.00 90.75 99 VAL A N 1
ATOM 814 C CA . VAL A 1 99 ? 13.310 7.926 -23.314 1.00 90.75 99 VAL A CA 1
ATOM 815 C C . VAL A 1 99 ? 12.980 7.422 -21.908 1.00 90.75 99 VAL A C 1
ATOM 817 O O . VAL A 1 99 ? 11.923 6.837 -21.712 1.00 90.75 99 VAL A O 1
ATOM 820 N N . ARG A 1 100 ? 13.805 7.747 -20.903 1.00 91.31 100 ARG A N 1
ATOM 821 C CA . ARG A 1 100 ? 13.518 7.409 -19.498 1.00 91.31 100 ARG A CA 1
ATOM 822 C C . ARG A 1 100 ? 12.229 8.040 -18.977 1.00 91.31 100 ARG A C 1
ATOM 824 O O . ARG A 1 100 ? 11.538 7.425 -18.171 1.00 91.31 100 ARG A O 1
ATOM 831 N N . ARG A 1 101 ? 11.907 9.270 -19.382 1.00 92.56 101 ARG A N 1
ATOM 832 C CA . ARG A 1 101 ? 10.652 9.925 -18.996 1.00 92.56 101 ARG A CA 1
ATOM 833 C C . ARG A 1 101 ? 9.458 9.205 -19.611 1.00 92.56 101 ARG A C 1
ATOM 835 O O . ARG A 1 101 ? 8.513 8.910 -18.889 1.00 92.56 101 ARG A O 1
ATOM 842 N N . VAL A 1 102 ? 9.530 8.887 -20.903 1.00 91.94 102 VAL A N 1
ATOM 843 C CA . VAL A 1 102 ? 8.489 8.120 -21.600 1.00 91.94 102 VAL A CA 1
ATOM 844 C C . VAL A 1 102 ? 8.303 6.753 -20.938 1.00 91.94 102 VAL A C 1
ATOM 846 O O . VAL A 1 102 ? 7.179 6.404 -20.608 1.00 91.94 102 VAL A O 1
ATOM 849 N N . GLU A 1 103 ? 9.388 6.035 -20.635 1.00 89.94 103 GLU A N 1
ATOM 850 C CA . GLU A 1 103 ? 9.351 4.752 -19.912 1.00 89.94 103 GLU A CA 1
ATOM 851 C C . GLU A 1 103 ? 8.686 4.866 -18.529 1.00 89.94 103 GLU A C 1
ATOM 853 O O . GLU A 1 103 ? 7.932 3.986 -18.120 1.00 89.94 103 GLU A O 1
ATOM 858 N N . ARG A 1 104 ? 8.934 5.955 -17.789 1.00 91.56 104 ARG A N 1
ATOM 859 C CA . ARG A 1 104 ? 8.266 6.192 -16.499 1.00 91.56 104 ARG A CA 1
ATOM 860 C C . ARG A 1 104 ? 6.776 6.443 -16.675 1.00 91.56 104 ARG A C 1
ATOM 862 O O . ARG A 1 104 ? 5.992 5.876 -15.924 1.00 91.56 104 ARG A O 1
ATOM 869 N N . MET A 1 105 ? 6.398 7.265 -17.652 1.00 89.81 105 MET A N 1
ATOM 870 C CA . MET A 1 105 ? 4.993 7.553 -17.942 1.00 89.81 105 MET A CA 1
ATOM 871 C C . MET A 1 105 ? 4.237 6.287 -18.349 1.00 89.81 105 MET A C 1
ATOM 873 O O . MET A 1 105 ? 3.158 6.033 -17.825 1.00 89.81 105 MET A O 1
ATOM 877 N N . THR A 1 106 ? 4.811 5.463 -19.229 1.00 91.00 106 THR A N 1
ATOM 878 C CA . THR A 1 106 ? 4.174 4.213 -19.667 1.00 91.00 106 THR A CA 1
ATOM 879 C C . THR A 1 106 ? 4.060 3.212 -18.526 1.00 91.00 106 THR A C 1
ATOM 881 O O . THR A 1 106 ? 3.009 2.609 -18.348 1.00 91.00 106 THR A O 1
ATOM 884 N N . HIS A 1 107 ? 5.097 3.070 -17.703 1.00 92.88 107 HIS A N 1
ATOM 885 C CA . HIS A 1 107 ? 5.051 2.187 -16.543 1.00 92.88 107 HIS A CA 1
ATOM 886 C C . HIS A 1 107 ? 4.055 2.662 -15.474 1.00 92.88 107 HIS A C 1
ATOM 888 O O . HIS A 1 107 ? 3.404 1.833 -14.844 1.00 92.88 107 HIS A O 1
ATOM 894 N N . MET A 1 108 ? 3.906 3.977 -15.273 1.00 91.25 108 MET A N 1
ATOM 895 C CA . MET A 1 108 ? 2.843 4.520 -14.421 1.00 91.25 108 MET A CA 1
ATOM 896 C C . MET A 1 108 ? 1.461 4.183 -14.982 1.00 91.25 108 MET A C 1
ATOM 898 O O . MET A 1 108 ? 0.658 3.604 -14.263 1.00 91.25 108 MET A O 1
ATOM 902 N N . ALA A 1 109 ? 1.229 4.420 -16.274 1.00 90.50 109 ALA A N 1
ATOM 903 C CA . ALA A 1 109 ? -0.045 4.095 -16.913 1.00 90.50 109 ALA A CA 1
ATOM 904 C C . ALA A 1 109 ? -0.382 2.593 -16.839 1.00 90.50 109 ALA A C 1
ATOM 906 O O . ALA A 1 109 ? -1.523 2.226 -16.563 1.00 90.50 109 ALA A O 1
ATOM 907 N N . ILE A 1 110 ? 0.609 1.713 -17.028 1.00 92.69 110 ILE A N 1
ATOM 908 C CA . ILE A 1 110 ? 0.438 0.261 -16.867 1.00 92.69 110 ILE A CA 1
ATOM 909 C C . ILE A 1 110 ? 0.042 -0.073 -15.427 1.00 92.69 110 ILE A C 1
ATOM 911 O O . ILE A 1 110 ? -0.903 -0.828 -15.217 1.00 92.69 110 ILE A O 1
ATOM 915 N N . LYS A 1 111 ? 0.717 0.512 -14.432 1.00 92.94 111 LYS A N 1
ATOM 916 C CA . LYS A 1 111 ? 0.389 0.294 -13.017 1.00 92.94 111 LYS A CA 1
ATOM 917 C C . LYS A 1 111 ? -1.002 0.794 -12.648 1.00 92.94 111 LYS A C 1
ATOM 919 O O . LYS A 1 111 ? -1.709 0.097 -11.927 1.00 92.94 111 LYS A O 1
ATOM 924 N N . ASP A 1 112 ? -1.404 1.957 -13.142 1.00 88.81 112 ASP A N 1
ATOM 925 C CA . ASP A 1 112 ? -2.744 2.495 -12.903 1.00 88.81 112 ASP A CA 1
ATOM 926 C C . ASP A 1 112 ? -3.805 1.568 -13.508 1.00 88.81 112 ASP A C 1
ATOM 928 O O . ASP A 1 112 ? -4.786 1.218 -12.849 1.00 88.81 112 ASP A O 1
ATOM 932 N N . HIS A 1 113 ? -3.557 1.057 -14.717 1.00 88.31 113 HIS A N 1
ATOM 933 C CA . HIS A 1 113 ? -4.419 0.059 -15.338 1.00 88.31 113 HIS A CA 1
ATOM 934 C C . HIS A 1 113 ? -4.454 -1.257 -14.539 1.00 88.31 113 HIS A C 1
ATOM 936 O O . HIS A 1 113 ? -5.526 -1.812 -14.317 1.00 88.31 113 HIS A O 1
ATOM 942 N N . GLU A 1 114 ? -3.318 -1.749 -14.036 1.00 89.75 114 GLU A N 1
ATOM 943 C CA . GLU A 1 114 ? -3.275 -2.916 -13.142 1.00 89.75 114 GLU A CA 1
ATOM 944 C C . GLU A 1 114 ? -4.087 -2.702 -11.859 1.00 89.75 114 GLU A C 1
ATOM 946 O O . GLU A 1 114 ? -4.765 -3.622 -11.398 1.00 89.75 114 GLU A O 1
ATOM 951 N N . ILE A 1 115 ? -4.038 -1.504 -11.271 1.00 88.19 115 ILE A N 1
ATOM 952 C CA . ILE A 1 115 ? -4.823 -1.160 -10.080 1.00 88.19 115 ILE A CA 1
ATOM 953 C C . ILE A 1 115 ? -6.316 -1.213 -10.406 1.00 88.19 115 ILE A C 1
ATOM 955 O O . ILE A 1 115 ? -7.072 -1.841 -9.662 1.00 88.19 115 ILE A O 1
ATOM 959 N N . LEU A 1 116 ? -6.732 -0.643 -11.538 1.00 86.75 116 LEU A N 1
ATOM 960 C CA . LEU A 1 116 ? -8.116 -0.735 -12.000 1.00 86.75 116 LEU A CA 1
ATOM 961 C C . LEU A 1 116 ? -8.541 -2.194 -12.220 1.00 86.75 116 LEU A C 1
ATOM 963 O O . LEU A 1 116 ? -9.666 -2.550 -11.864 1.00 86.75 116 LEU A O 1
ATOM 967 N N . ILE A 1 117 ? -7.658 -3.054 -12.760 1.00 88.00 117 ILE A N 1
ATOM 968 C CA . ILE A 1 117 ? -7.945 -4.492 -12.949 1.00 88.00 117 ILE A CA 1
ATOM 969 C C . ILE A 1 117 ? -8.191 -5.138 -11.589 1.00 88.00 117 ILE A C 1
ATOM 971 O O . ILE A 1 117 ? -9.204 -5.807 -11.393 1.00 88.00 117 ILE A O 1
ATOM 975 N N . ARG A 1 118 ? -7.283 -4.917 -10.633 1.00 88.88 118 ARG A N 1
ATOM 976 C CA . ARG A 1 118 ? -7.382 -5.483 -9.279 1.00 88.88 118 ARG A CA 1
ATOM 977 C C . ARG A 1 118 ? -8.649 -5.036 -8.557 1.00 88.88 118 ARG A C 1
ATOM 979 O O . ARG A 1 118 ? -9.199 -5.802 -7.774 1.00 88.88 118 ARG A O 1
ATOM 986 N N . GLN A 1 119 ? -9.106 -3.816 -8.820 1.00 86.00 119 GLN A N 1
ATOM 987 C CA . GLN A 1 119 ? -10.342 -3.268 -8.264 1.00 86.00 119 GLN A CA 1
ATOM 988 C C . GLN A 1 119 ? -11.598 -3.696 -9.044 1.00 86.00 119 GLN A C 1
ATOM 990 O O . GLN A 1 119 ? -12.709 -3.421 -8.597 1.00 86.00 119 GLN A O 1
ATOM 995 N N . GLY A 1 120 ? -11.453 -4.370 -10.191 1.00 84.38 120 GLY A N 1
ATOM 996 C CA . GLY A 1 120 ? -12.574 -4.758 -11.052 1.00 84.38 120 GLY A CA 1
ATOM 997 C C . GLY A 1 120 ? -13.287 -3.569 -11.706 1.00 84.38 120 GLY A C 1
ATOM 998 O O . GLY A 1 120 ? -14.458 -3.679 -12.074 1.00 84.38 120 GLY A O 1
ATOM 999 N N . LEU A 1 121 ? -12.601 -2.427 -11.817 1.00 83.19 121 LEU A N 1
ATOM 1000 C CA . LEU A 1 121 ? -13.138 -1.173 -12.354 1.00 83.19 121 LEU A CA 1
ATOM 1001 C C . LEU A 1 121 ? -12.787 -0.952 -13.831 1.00 83.19 121 LEU A C 1
ATOM 1003 O O . LEU A 1 121 ? -13.294 -0.014 -14.443 1.00 83.19 121 LEU A O 1
ATOM 1007 N N . VAL A 1 122 ? -11.945 -1.806 -14.423 1.00 85.94 122 VAL A N 1
ATOM 1008 C CA . VAL A 1 122 ? -11.585 -1.702 -15.848 1.00 85.94 122 VAL A CA 1
ATOM 1009 C C . VAL A 1 122 ? -12.820 -1.784 -16.732 1.00 85.94 122 VAL A C 1
ATOM 1011 O O . VAL A 1 122 ? -13.651 -2.676 -16.578 1.00 85.94 122 VAL A O 1
ATOM 1014 N N . GLY A 1 123 ? -12.915 -0.852 -17.680 1.00 82.50 123 GLY A N 1
ATOM 1015 C CA . GLY A 1 123 ? -13.997 -0.795 -18.662 1.00 82.50 123 GLY A CA 1
ATOM 1016 C C . GLY A 1 123 ? -15.292 -0.157 -18.156 1.00 82.50 123 GLY A C 1
ATOM 1017 O O . GLY A 1 123 ? -16.220 0.005 -18.943 1.00 82.50 123 GLY A O 1
ATOM 1018 N N . ARG A 1 124 ? -15.371 0.242 -16.879 1.00 83.75 124 ARG A N 1
ATOM 1019 C CA . ARG A 1 124 ? -16.500 1.034 -16.371 1.00 83.75 124 ARG A CA 1
ATOM 1020 C C . ARG A 1 124 ? -16.294 2.510 -16.693 1.00 83.75 124 ARG A C 1
ATOM 1022 O O . ARG A 1 124 ? -15.171 3.008 -16.635 1.00 83.75 124 ARG A O 1
ATOM 1029 N N . LYS A 1 125 ? -17.378 3.217 -17.017 1.00 86.38 125 LYS A N 1
ATOM 1030 C CA . LYS A 1 125 ? -17.325 4.667 -17.230 1.00 86.38 125 LYS A CA 1
ATOM 1031 C C . LYS A 1 125 ? -17.074 5.364 -15.895 1.00 86.38 125 LYS A C 1
ATOM 1033 O O . LYS A 1 125 ? -17.620 4.964 -14.868 1.00 86.38 125 LYS A O 1
ATOM 1038 N N . GLU A 1 126 ? -16.293 6.440 -15.915 1.00 84.12 126 GLU A N 1
ATOM 1039 C CA . GLU A 1 126 ? -15.984 7.236 -14.717 1.00 84.12 126 GLU A CA 1
ATOM 1040 C C . GLU A 1 126 ? -17.249 7.770 -14.025 1.00 84.12 126 GLU A C 1
ATOM 1042 O O . GLU A 1 126 ? -17.302 7.861 -12.798 1.00 84.12 126 GLU A O 1
ATOM 1047 N N . THR A 1 127 ? -18.301 8.050 -14.801 1.00 87.19 127 THR A N 1
ATOM 1048 C CA . THR A 1 127 ? -19.616 8.470 -14.300 1.00 87.19 127 THR A CA 1
ATOM 1049 C C . THR A 1 127 ? -20.245 7.433 -13.378 1.00 87.19 127 THR A C 1
ATOM 1051 O O . THR A 1 127 ? -20.764 7.791 -12.323 1.00 87.19 127 THR A O 1
ATOM 1054 N N . ASP A 1 128 ? -20.153 6.155 -13.742 1.00 85.69 128 ASP A N 1
ATOM 1055 C CA . ASP A 1 128 ? -20.808 5.058 -13.028 1.00 85.69 128 ASP A CA 1
ATOM 1056 C C . ASP A 1 128 ? -20.084 4.804 -11.700 1.00 85.69 128 ASP A C 1
ATOM 1058 O O . ASP A 1 128 ? -20.701 4.690 -10.639 1.00 85.69 128 ASP A O 1
ATOM 1062 N N . ILE A 1 129 ? -18.749 4.850 -11.737 1.00 83.19 129 ILE A N 1
ATOM 1063 C CA . ILE A 1 129 ? -17.897 4.769 -10.547 1.00 83.19 129 ILE A CA 1
ATOM 1064 C C . ILE A 1 129 ? -18.222 5.929 -9.588 1.00 83.19 129 ILE A C 1
ATOM 1066 O O . ILE A 1 129 ? -18.403 5.718 -8.387 1.00 83.19 129 ILE A O 1
ATOM 1070 N N . ALA A 1 130 ? -18.362 7.155 -10.102 1.00 86.81 130 ALA A N 1
ATOM 1071 C CA . ALA A 1 130 ? -18.717 8.313 -9.285 1.00 86.81 130 ALA A CA 1
ATOM 1072 C C . ALA A 1 130 ? -20.115 8.183 -8.652 1.00 86.81 130 ALA A C 1
ATOM 1074 O O . ALA A 1 130 ? -20.310 8.588 -7.501 1.00 86.81 130 ALA A O 1
ATOM 1075 N N . THR A 1 131 ? -21.088 7.607 -9.364 1.00 88.44 131 THR A N 1
ATOM 1076 C CA . THR A 1 131 ? -22.414 7.335 -8.790 1.00 88.44 131 THR A CA 1
ATOM 1077 C C . THR A 1 131 ? -22.366 6.275 -7.692 1.00 88.44 131 THR A C 1
ATOM 1079 O O . THR A 1 131 ? -22.978 6.474 -6.640 1.00 88.44 131 THR A O 1
ATOM 1082 N N . ASP A 1 132 ? -21.576 5.214 -7.868 1.00 83.56 132 ASP A N 1
ATOM 1083 C CA . ASP A 1 132 ? -21.389 4.168 -6.858 1.00 83.56 132 ASP A CA 1
ATOM 1084 C C . ASP A 1 132 ? -20.777 4.737 -5.569 1.00 83.56 132 ASP A C 1
ATOM 1086 O O . ASP A 1 132 ? -21.254 4.450 -4.466 1.00 83.56 132 ASP A O 1
ATOM 1090 N N . PHE A 1 133 ? -19.771 5.611 -5.691 1.00 85.56 133 PHE A N 1
ATOM 1091 C CA . PHE A 1 133 ? -19.173 6.290 -4.540 1.00 85.56 133 PHE A CA 1
ATOM 1092 C C . PHE A 1 133 ? -20.172 7.187 -3.803 1.00 85.56 133 PHE A C 1
ATOM 1094 O O . PHE A 1 133 ? -20.251 7.125 -2.574 1.00 85.56 133 PHE A O 1
ATOM 1101 N N . LYS A 1 134 ? -21.001 7.956 -4.521 1.00 91.44 134 LYS A N 1
ATOM 1102 C CA . LYS A 1 134 ? -22.055 8.777 -3.899 1.00 91.44 134 LYS A CA 1
ATOM 1103 C C . LYS A 1 134 ? -23.070 7.926 -3.134 1.00 91.44 134 LYS A C 1
ATOM 1105 O O . LYS A 1 134 ? -23.437 8.271 -2.010 1.00 91.44 134 LYS A O 1
ATOM 1110 N N . LEU A 1 135 ? -23.487 6.793 -3.699 1.00 88.75 135 LEU A N 1
A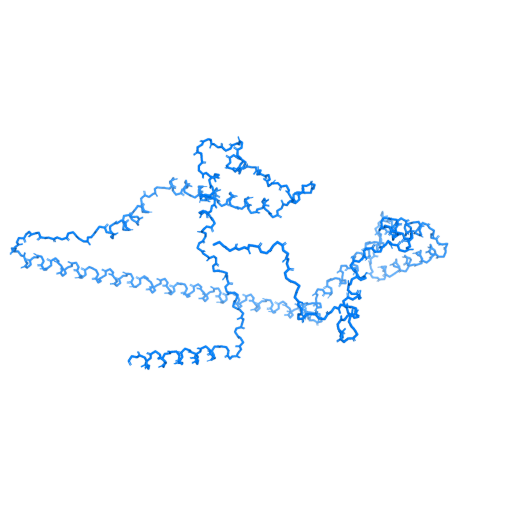TOM 1111 C CA . LEU A 1 135 ? -24.403 5.863 -3.033 1.00 88.75 135 LEU A CA 1
ATOM 1112 C C . LEU A 1 135 ? -23.782 5.243 -1.773 1.00 88.75 135 LEU A C 1
ATOM 1114 O O . LEU A 1 135 ? -24.479 5.042 -0.774 1.00 88.75 135 LEU A O 1
ATOM 1118 N N . LEU A 1 136 ? -22.482 4.935 -1.795 1.00 85.88 136 LEU A N 1
ATOM 1119 C CA . LEU A 1 136 ? -21.762 4.438 -0.620 1.00 85.88 136 LEU A CA 1
ATOM 1120 C C . LEU A 1 136 ? -21.663 5.500 0.480 1.00 85.88 136 LEU A C 1
ATOM 1122 O O . LEU A 1 136 ? -21.965 5.194 1.637 1.00 85.88 136 LEU A O 1
ATOM 1126 N N . GLU A 1 137 ? -21.321 6.740 0.132 1.00 88.75 137 GLU A N 1
ATOM 1127 C CA . GLU A 1 137 ? -21.277 7.853 1.086 1.00 88.75 137 GLU A CA 1
ATOM 1128 C C . GLU A 1 137 ? -22.644 8.120 1.719 1.00 88.75 137 GLU A C 1
ATOM 1130 O O . GLU A 1 137 ? -22.750 8.318 2.933 1.00 88.75 137 GLU A O 1
ATOM 1135 N N . GLU A 1 138 ? -23.714 8.101 0.923 1.00 90.69 138 GLU A N 1
ATOM 1136 C CA . GLU A 1 138 ? -25.068 8.311 1.429 1.00 90.69 138 GLU A CA 1
ATOM 1137 C C . GLU A 1 138 ? -25.491 7.180 2.381 1.00 90.69 138 GLU A C 1
ATOM 1139 O O . GLU A 1 138 ? -26.021 7.436 3.467 1.00 90.69 138 GLU A O 1
ATOM 1144 N N . LYS A 1 139 ? -25.184 5.921 2.039 1.00 89.12 139 LYS A N 1
ATOM 1145 C CA . LYS A 1 139 ? -25.404 4.771 2.932 1.00 89.12 139 LYS A CA 1
ATOM 1146 C C . LYS A 1 139 ? -24.628 4.910 4.242 1.00 89.12 139 LYS A C 1
ATOM 1148 O O . LYS A 1 139 ? -25.162 4.578 5.304 1.00 89.12 139 LYS A O 1
ATOM 1153 N N . GLU A 1 140 ? -23.394 5.404 4.199 1.00 88.56 140 GLU A N 1
ATOM 1154 C CA . GLU A 1 140 ? -22.588 5.620 5.402 1.00 88.56 140 GLU A CA 1
ATOM 1155 C C . GLU A 1 140 ? -23.160 6.742 6.281 1.00 88.56 140 GLU A C 1
ATOM 1157 O O . GLU A 1 140 ? -23.258 6.578 7.502 1.00 88.56 140 GLU A O 1
ATOM 1162 N N . LYS A 1 141 ? -23.611 7.851 5.678 1.00 92.12 141 LYS A N 1
ATOM 1163 C CA . LYS A 1 141 ? -24.302 8.941 6.389 1.00 92.12 141 LYS A CA 1
ATOM 1164 C C . LYS A 1 141 ? -25.555 8.431 7.099 1.00 92.12 141 LYS A C 1
ATOM 1166 O O . LYS A 1 141 ? -25.683 8.635 8.307 1.00 92.12 141 LYS A O 1
ATOM 1171 N N . ARG A 1 142 ? -26.402 7.660 6.406 1.00 87.81 142 ARG A N 1
ATOM 1172 C CA . ARG A 1 142 ? -27.602 7.042 7.001 1.00 87.81 142 ARG A CA 1
ATOM 1173 C C . ARG A 1 142 ? -27.252 6.128 8.180 1.00 87.81 142 ARG A C 1
ATOM 1175 O O . ARG A 1 142 ? -27.888 6.214 9.228 1.00 87.81 142 ARG A O 1
ATOM 1182 N N . ARG A 1 143 ? -26.203 5.302 8.070 1.00 89.06 143 ARG A N 1
ATOM 1183 C CA . ARG A 1 143 ? -25.739 4.450 9.187 1.00 89.06 143 ARG A CA 1
ATOM 1184 C C . ARG A 1 143 ? -25.240 5.264 10.383 1.00 89.06 143 ARG A C 1
ATOM 1186 O O . ARG A 1 143 ? -25.539 4.919 11.525 1.00 89.06 143 ARG A O 1
ATOM 1193 N N . LYS A 1 144 ? -24.492 6.346 10.144 1.00 91.00 144 LYS A N 1
ATOM 1194 C CA . LYS A 1 144 ? -24.013 7.249 11.207 1.00 91.00 144 LYS A CA 1
ATOM 1195 C C . LYS A 1 144 ? -25.168 7.972 11.902 1.00 91.00 144 LYS A C 1
ATOM 1197 O O . LYS A 1 144 ? -25.120 8.179 13.111 1.00 91.00 144 LYS A O 1
ATOM 1202 N N . GLU A 1 145 ? -26.206 8.358 11.171 1.00 91.06 145 GLU A N 1
ATOM 1203 C CA . GLU A 1 145 ? -27.405 8.971 11.750 1.00 91.06 145 GLU A CA 1
ATOM 1204 C C . GLU A 1 145 ? -28.229 7.973 12.564 1.00 91.06 145 GLU A C 1
ATOM 1206 O O . GLU A 1 145 ? -28.629 8.283 13.688 1.00 91.06 145 GLU A O 1
ATOM 1211 N N . GLN A 1 146 ? -28.408 6.751 12.059 1.00 89.44 146 GLN A N 1
ATOM 1212 C CA . GLN A 1 146 ? -29.057 5.666 12.798 1.00 89.44 146 GLN A CA 1
ATOM 1213 C C . GLN A 1 146 ? -28.320 5.363 14.107 1.00 89.44 146 GLN A C 1
ATOM 1215 O O . GLN A 1 146 ? -28.948 5.345 15.165 1.00 89.44 146 GLN A O 1
ATOM 1220 N N . SER A 1 147 ? -26.987 5.245 14.082 1.00 88.69 147 SER A N 1
ATOM 1221 C CA . SER A 1 147 ? -26.211 4.994 15.303 1.00 88.69 147 SER A CA 1
ATOM 1222 C C . SER A 1 147 ? -26.304 6.153 16.305 1.00 88.69 147 SER A C 1
ATOM 1224 O O . SER A 1 147 ? -26.476 5.923 17.505 1.00 88.69 147 SER A O 1
ATOM 1226 N N . LYS A 1 148 ? -26.289 7.410 15.835 1.00 92.25 148 LYS A N 1
ATOM 1227 C CA . LYS A 1 148 ? -26.531 8.593 16.682 1.00 92.25 148 LYS A CA 1
ATOM 1228 C C . LYS A 1 148 ? -27.921 8.554 17.321 1.00 92.25 148 LYS A C 1
ATOM 1230 O O . LYS A 1 148 ? -28.055 8.868 18.506 1.00 92.25 148 LYS A O 1
ATOM 1235 N N . ASN A 1 149 ? -28.944 8.157 16.569 1.00 90.38 149 ASN A N 1
ATOM 1236 C CA . ASN A 1 149 ? -30.317 8.063 17.062 1.00 90.38 149 ASN A CA 1
ATOM 1237 C C . ASN A 1 149 ? -30.489 6.924 18.076 1.00 90.38 149 ASN A C 1
ATOM 1239 O O . ASN A 1 149 ? -31.097 7.130 19.126 1.00 90.38 149 ASN A O 1
ATOM 1243 N N . GLU A 1 150 ? -29.879 5.762 17.842 1.00 91.31 150 GLU A N 1
ATOM 1244 C CA . GLU A 1 150 ? -29.848 4.664 18.813 1.00 91.31 150 GLU A CA 1
ATOM 1245 C C . GLU A 1 150 ? -29.159 5.066 20.119 1.00 91.31 150 GLU A C 1
ATOM 1247 O O . GLU A 1 150 ? -29.665 4.772 21.204 1.00 91.31 150 GLU A O 1
ATOM 1252 N N . ILE A 1 151 ? -28.026 5.771 20.037 1.00 89.88 151 ILE A N 1
ATOM 1253 C CA . ILE A 1 151 ? -27.319 6.284 21.216 1.00 89.88 151 ILE A CA 1
ATOM 1254 C C . ILE A 1 151 ? -28.207 7.275 21.975 1.00 89.88 151 ILE A C 1
ATOM 1256 O O . ILE A 1 151 ? -28.360 7.151 23.191 1.00 89.88 151 ILE A O 1
ATOM 1260 N N . ARG A 1 152 ? -28.856 8.216 21.277 1.00 89.75 152 ARG A N 1
ATOM 1261 C CA . ARG A 1 152 ? -29.808 9.160 21.890 1.00 89.75 152 ARG A CA 1
ATOM 1262 C C . ARG A 1 152 ? -30.962 8.435 22.583 1.00 89.75 152 ARG A C 1
ATOM 1264 O O . ARG A 1 152 ? -31.312 8.798 23.706 1.00 89.75 152 ARG A O 1
ATOM 1271 N N . ASN A 1 153 ? -31.515 7.392 21.969 1.00 92.50 153 ASN A N 1
ATOM 1272 C CA . ASN A 1 153 ? -32.589 6.596 22.562 1.00 92.50 153 ASN A CA 1
ATOM 1273 C C . ASN A 1 153 ? -32.111 5.827 23.800 1.00 92.50 153 ASN A C 1
ATOM 1275 O O . ASN A 1 153 ? -32.772 5.876 24.838 1.00 92.50 153 ASN A O 1
ATOM 1279 N N . LYS A 1 154 ? -30.925 5.208 23.752 1.00 92.25 154 LYS A N 1
ATOM 1280 C CA . LYS A 1 154 ? -30.307 4.545 24.915 1.00 92.25 154 LYS A CA 1
ATOM 1281 C C . LYS A 1 154 ? -30.070 5.525 26.067 1.00 92.25 154 LYS A C 1
ATOM 1283 O O . LYS A 1 154 ? -30.360 5.194 27.215 1.00 92.25 154 LYS A O 1
ATOM 1288 N N . ILE A 1 155 ? -29.624 6.748 25.771 1.00 87.31 155 ILE A N 1
ATOM 1289 C CA . ILE A 1 155 ? -29.450 7.814 26.770 1.00 87.31 155 ILE A CA 1
ATOM 1290 C C . ILE A 1 155 ? -30.797 8.219 27.384 1.00 87.31 155 ILE A C 1
ATOM 1292 O O . ILE A 1 155 ? -30.898 8.317 28.607 1.00 87.31 155 ILE A O 1
ATOM 1296 N N . LYS A 1 156 ? -31.847 8.407 26.571 1.00 91.31 156 LYS A N 1
ATOM 1297 C CA . LYS A 1 156 ? -33.198 8.728 27.068 1.00 91.31 156 LYS A CA 1
ATOM 1298 C C . LYS A 1 156 ? -33.754 7.624 27.973 1.00 91.31 156 LYS A C 1
ATOM 1300 O O . LYS A 1 156 ? -34.274 7.925 29.044 1.00 91.31 156 LYS A O 1
ATOM 1305 N N . VAL A 1 157 ? -33.603 6.356 27.588 1.00 90.88 157 VAL A N 1
ATOM 1306 C CA . VAL A 1 157 ? -34.049 5.206 28.396 1.00 90.88 157 VAL A CA 1
ATOM 1307 C C . VAL A 1 157 ? -33.274 5.122 29.712 1.00 90.88 157 VAL A C 1
ATOM 1309 O O . VAL A 1 157 ? -33.877 4.948 30.769 1.00 90.88 157 VAL A O 1
ATOM 1312 N N . ALA A 1 158 ? -31.951 5.303 29.680 1.00 89.19 158 ALA A N 1
ATOM 1313 C CA . ALA A 1 158 ? -31.129 5.317 30.887 1.00 89.19 158 ALA A CA 1
ATOM 1314 C C . ALA A 1 158 ? -31.497 6.474 31.831 1.00 89.19 158 ALA A C 1
ATOM 1316 O O . ALA A 1 158 ? -31.507 6.292 33.048 1.00 89.19 158 ALA A O 1
ATOM 1317 N N . ARG A 1 159 ? -31.835 7.651 31.286 1.00 89.81 159 ARG A N 1
ATOM 1318 C CA . ARG A 1 159 ? -32.301 8.799 32.073 1.00 89.81 159 ARG A CA 1
ATOM 1319 C C . ARG A 1 159 ? -33.639 8.515 32.760 1.00 89.81 159 ARG A C 1
ATOM 1321 O O . ARG A 1 159 ? -33.731 8.721 33.963 1.00 89.81 159 ARG A O 1
ATOM 1328 N N . ARG A 1 160 ? -34.616 7.948 32.042 1.00 87.06 160 ARG A N 1
ATOM 1329 C CA . ARG A 1 160 ? -35.915 7.545 32.617 1.00 87.06 160 ARG A CA 1
ATOM 1330 C C . ARG A 1 160 ? -35.771 6.496 33.722 1.00 87.06 160 ARG A C 1
ATOM 1332 O O . ARG A 1 160 ? -36.428 6.605 34.748 1.00 87.06 160 ARG A O 1
ATOM 1339 N N . LYS A 1 161 ? -34.881 5.509 33.551 1.00 87.56 161 LYS A N 1
ATOM 1340 C CA . LYS A 1 161 ? -34.587 4.527 34.612 1.00 87.56 161 LYS A CA 1
ATOM 1341 C C . LYS A 1 161 ? -34.037 5.200 35.870 1.00 87.56 161 LYS A C 1
ATOM 1343 O O . LYS A 1 161 ? -34.535 4.935 36.954 1.00 87.56 161 LYS A O 1
ATOM 1348 N N . ARG A 1 162 ? -33.081 6.125 35.719 1.00 78.88 162 ARG A N 1
ATOM 1349 C CA . ARG A 1 162 ? -32.535 6.884 36.856 1.00 78.88 162 ARG A CA 1
ATOM 1350 C C . ARG A 1 162 ? -33.600 7.717 37.570 1.00 78.88 162 ARG A C 1
ATOM 1352 O O . ARG A 1 162 ? -33.592 7.736 38.791 1.00 78.88 162 ARG A O 1
ATOM 1359 N N . GLU A 1 163 ? -34.493 8.374 36.830 1.00 85.56 163 GLU A N 1
ATOM 1360 C CA . GLU A 1 163 ? -35.591 9.174 37.400 1.00 85.56 163 GLU A CA 1
ATOM 1361 C C . GLU A 1 163 ? -36.629 8.304 38.137 1.00 85.56 163 GLU A C 1
ATOM 1363 O O . GLU A 1 163 ? -37.141 8.698 39.183 1.00 85.56 163 GLU A O 1
ATOM 1368 N N . ASN A 1 164 ? -36.917 7.097 37.645 1.00 84.69 164 ASN A N 1
ATOM 1369 C CA . ASN A 1 164 ? -37.788 6.157 38.355 1.00 84.69 164 ASN A CA 1
ATOM 1370 C C . ASN A 1 164 ? -37.110 5.599 39.616 1.00 84.69 164 ASN A C 1
ATOM 1372 O O . ASN A 1 164 ? -37.746 5.513 40.662 1.00 84.69 164 ASN A O 1
ATOM 1376 N N . ASP A 1 165 ? -35.815 5.281 39.550 1.00 80.50 165 ASP A N 1
ATOM 1377 C CA . ASP A 1 165 ? -35.054 4.800 40.707 1.00 80.50 165 ASP A CA 1
ATOM 1378 C C . ASP A 1 165 ? -34.946 5.865 41.810 1.00 80.50 165 ASP A C 1
ATOM 1380 O O . ASP A 1 165 ? -34.973 5.522 42.993 1.00 80.50 165 ASP A O 1
ATOM 1384 N N . THR A 1 166 ? -34.834 7.153 41.455 1.00 81.62 166 THR A N 1
ATOM 1385 C CA . THR A 1 166 ? -34.865 8.245 42.442 1.00 81.62 166 THR A CA 1
ATOM 1386 C C . THR A 1 166 ? -36.238 8.367 43.087 1.00 81.62 166 THR A C 1
ATOM 1388 O O . THR A 1 166 ? -36.298 8.385 44.310 1.00 81.62 166 THR A O 1
ATOM 1391 N N . LYS A 1 167 ? -37.328 8.309 42.310 1.00 83.50 167 LYS A N 1
ATOM 1392 C CA . LYS A 1 167 ? -38.699 8.335 42.853 1.00 83.50 167 LYS A CA 1
ATOM 1393 C C . LYS A 1 167 ? -38.991 7.149 43.777 1.00 83.50 167 LYS A C 1
ATOM 1395 O O . LYS A 1 167 ? -39.592 7.314 44.830 1.00 83.50 167 LYS A O 1
ATOM 1400 N N . ILE A 1 168 ? -38.518 5.949 43.428 1.00 76.94 168 ILE A N 1
ATOM 1401 C CA . ILE A 1 168 ? -38.654 4.758 44.284 1.00 76.94 168 ILE A CA 1
ATOM 1402 C C . ILE A 1 168 ? -37.854 4.925 45.586 1.00 76.94 168 ILE A C 1
ATOM 1404 O O . ILE A 1 168 ? -38.290 4.470 46.643 1.00 76.94 168 ILE A O 1
ATOM 1408 N N . LYS A 1 169 ? -36.675 5.558 45.538 1.00 77.62 169 LYS A N 1
ATOM 1409 C CA . LYS A 1 169 ? -35.873 5.839 46.739 1.00 77.62 169 LYS A CA 1
ATOM 1410 C C . LYS A 1 169 ? -36.491 6.930 47.609 1.00 77.62 169 LYS A C 1
ATOM 1412 O O . LYS A 1 169 ? -36.481 6.768 48.824 1.00 77.62 169 LYS A O 1
ATOM 1417 N N . GLU A 1 170 ? -37.042 7.980 47.009 1.00 73.12 170 GLU A N 1
ATOM 1418 C CA . GLU A 1 170 ? -37.775 9.045 47.703 1.00 73.12 170 GLU A CA 1
ATOM 1419 C C . GLU A 1 170 ? -39.010 8.477 48.412 1.00 73.12 170 GLU A C 1
ATOM 1421 O O . GLU A 1 170 ? -39.105 8.608 49.628 1.00 73.12 170 GLU A O 1
ATOM 1426 N N . GLY A 1 171 ? -39.845 7.683 47.731 1.00 71.50 171 GLY A N 1
ATOM 1427 C CA . GLY A 1 171 ? -40.993 7.022 48.369 1.00 71.50 171 GLY A CA 1
ATOM 1428 C C . GLY A 1 171 ? -40.605 6.026 49.475 1.00 71.50 171 GLY A C 1
ATOM 1429 O O . GLY A 1 171 ? -41.288 5.906 50.491 1.00 71.50 171 GLY A O 1
ATOM 1430 N N . LYS A 1 172 ? -39.462 5.330 49.347 1.00 73.38 172 LYS A N 1
ATOM 1431 C CA . LYS A 1 172 ? -38.921 4.483 50.431 1.00 73.38 172 LYS A CA 1
ATOM 1432 C C . LYS A 1 172 ? -38.409 5.297 51.623 1.00 73.38 172 LYS A C 1
ATOM 1434 O O . LYS A 1 172 ? -38.455 4.797 52.745 1.00 73.38 172 LYS A O 1
ATOM 1439 N N . LEU A 1 173 ? -37.880 6.499 51.397 1.00 68.69 173 LEU A N 1
ATOM 1440 C CA . LEU A 1 173 ? -37.435 7.398 52.463 1.00 68.69 173 LEU A CA 1
ATOM 1441 C C . LEU A 1 173 ? -38.631 8.023 53.181 1.00 68.69 173 LEU A C 1
ATOM 1443 O O . LEU A 1 173 ? -38.647 8.004 54.406 1.00 68.69 173 LEU A O 1
ATOM 1447 N N . GLU A 1 174 ? -39.655 8.461 52.453 1.00 70.25 174 GLU A N 1
ATOM 1448 C CA . GLU A 1 174 ? -40.916 8.949 53.026 1.00 70.25 174 GLU A CA 1
ATOM 1449 C C . GLU A 1 174 ? -41.603 7.866 53.867 1.00 70.25 174 GLU A C 1
ATOM 1451 O O . GLU A 1 174 ? -41.915 8.102 55.031 1.00 70.25 174 GLU A O 1
ATOM 1456 N N . GLY A 1 175 ? -41.694 6.629 53.364 1.00 69.00 175 GLY A N 1
ATOM 1457 C CA . GLY A 1 175 ? -42.222 5.504 54.142 1.00 69.00 175 GLY A CA 1
ATOM 1458 C C . GLY A 1 175 ? -41.377 5.142 55.375 1.00 69.00 175 GLY A C 1
ATOM 1459 O O . GLY A 1 175 ? -41.910 4.654 56.372 1.00 69.00 175 GLY A O 1
ATOM 1460 N N . LYS A 1 176 ? -40.057 5.388 55.356 1.00 69.50 176 LYS A N 1
ATOM 1461 C CA . LYS A 1 176 ? -39.196 5.246 56.547 1.00 69.50 176 LYS A CA 1
ATOM 1462 C C . LYS A 1 176 ? -39.400 6.395 57.539 1.00 69.50 176 LYS A C 1
ATOM 1464 O O . LYS A 1 176 ? -39.344 6.148 58.740 1.00 69.50 176 LYS A O 1
ATOM 1469 N N . ILE A 1 177 ? -39.631 7.616 57.061 1.00 65.56 177 ILE A N 1
ATOM 1470 C CA . ILE A 1 177 ? -39.920 8.787 57.898 1.00 65.56 177 ILE A CA 1
ATOM 1471 C C . ILE A 1 177 ? -41.286 8.620 58.575 1.00 65.56 177 ILE A C 1
ATOM 1473 O O . ILE A 1 177 ? -41.363 8.771 59.790 1.00 65.56 177 ILE A O 1
ATOM 1477 N N . GLU A 1 178 ? -42.321 8.181 57.853 1.00 60.38 178 GLU A N 1
ATOM 1478 C CA . GLU A 1 178 ? -43.629 7.852 58.441 1.00 60.38 178 GLU A CA 1
ATOM 1479 C C . GLU A 1 178 ? -43.543 6.736 59.487 1.00 60.38 178 GLU A C 1
ATOM 1481 O O . GLU A 1 178 ? -44.162 6.833 60.545 1.00 60.38 178 GLU A O 1
ATOM 1486 N N . ARG A 1 179 ? -42.757 5.677 59.236 1.00 61.03 179 ARG A N 1
ATOM 1487 C CA . ARG A 1 179 ? -42.554 4.606 60.229 1.00 61.03 179 ARG A CA 1
ATOM 1488 C C . ARG A 1 179 ? -41.822 5.101 61.473 1.00 61.03 179 ARG A C 1
ATOM 1490 O O . ARG A 1 179 ? -42.183 4.690 62.568 1.00 61.03 179 ARG A O 1
ATOM 1497 N N . LYS A 1 180 ? -40.843 6.000 61.326 1.00 60.91 180 LYS A N 1
ATOM 1498 C CA . LYS A 1 180 ? -40.144 6.620 62.464 1.00 60.91 180 LYS A CA 1
ATOM 1499 C C . LYS A 1 180 ? -41.031 7.589 63.249 1.00 60.91 180 LYS A C 1
ATOM 1501 O O . LYS A 1 180 ? -40.914 7.637 64.465 1.00 60.91 180 LYS A O 1
ATOM 1506 N N . LEU A 1 181 ? -41.937 8.309 62.586 1.00 58.53 181 LEU A N 1
ATOM 1507 C CA . LEU A 1 181 ? -42.940 9.155 63.245 1.00 58.53 181 LEU A CA 1
ATOM 1508 C C . LEU A 1 181 ? -44.019 8.332 63.969 1.00 58.53 181 LEU A C 1
ATOM 1510 O O . LEU A 1 181 ? -44.489 8.751 65.021 1.00 58.53 181 LEU A O 1
ATOM 1514 N N . LYS A 1 182 ? -44.375 7.146 63.455 1.00 58.78 182 LYS A N 1
ATOM 1515 C CA . LYS A 1 182 ? -45.308 6.211 64.115 1.00 58.78 182 LYS A CA 1
ATOM 1516 C C . LYS A 1 182 ? -44.656 5.354 65.212 1.00 58.78 182 LYS A C 1
ATOM 1518 O O . LYS A 1 182 ? -45.363 4.867 66.083 1.00 58.78 182 LYS A O 1
ATOM 1523 N N . GLN A 1 183 ? -43.329 5.201 65.211 1.00 52.53 183 GLN A N 1
ATOM 1524 C CA . GLN A 1 183 ? -42.541 4.581 66.289 1.00 52.53 183 GLN A CA 1
ATOM 1525 C C . GLN A 1 183 ? -41.910 5.634 67.212 1.00 52.53 183 GLN A C 1
ATOM 1527 O O . GLN A 1 183 ? -40.727 5.572 67.557 1.00 52.53 183 GLN A O 1
ATOM 1532 N N . GLY A 1 184 ? -42.713 6.606 67.642 1.00 45.19 184 GLY A N 1
ATOM 1533 C CA . GLY A 1 184 ? -42.397 7.410 68.815 1.00 45.19 184 GLY A CA 1
ATOM 1534 C C . GLY A 1 184 ? -42.435 6.537 70.069 1.00 45.19 184 GLY A C 1
ATOM 1535 O O . GLY A 1 184 ? -43.463 6.455 70.727 1.00 45.19 184 GLY A O 1
ATOM 1536 N N . GLY A 1 185 ? -41.309 5.888 70.375 1.00 45.38 185 GLY A N 1
ATOM 1537 C CA . GLY A 1 185 ? -41.050 5.238 71.659 1.00 45.38 185 GLY A CA 1
ATOM 1538 C C . GLY A 1 185 ? -40.742 3.746 71.570 1.00 45.38 185 GLY A C 1
ATOM 1539 O O . GLY A 1 185 ? -41.631 2.933 71.771 1.00 45.38 185 GLY A O 1
ATOM 1540 N N . MET A 1 186 ? -39.477 3.381 71.338 1.00 39.06 186 MET A N 1
ATOM 1541 C CA . MET A 1 186 ? -38.766 2.387 72.159 1.00 39.06 186 MET A CA 1
ATOM 1542 C C . MET A 1 186 ? -37.279 2.281 71.779 1.00 39.06 186 MET A C 1
ATOM 1544 O O . MET A 1 186 ? -36.842 2.738 70.727 1.00 39.06 186 MET A O 1
ATOM 1548 N N . GLN A 1 187 ? -36.508 1.779 72.738 1.00 39.59 187 GLN A N 1
ATOM 1549 C CA . GLN A 1 187 ? -35.071 1.931 72.955 1.00 39.59 187 GLN A CA 1
ATOM 1550 C C . GLN A 1 187 ? -34.113 1.301 71.920 1.00 39.59 187 GLN A C 1
ATOM 1552 O O . GLN A 1 187 ? -34.403 0.299 71.285 1.00 39.59 187 GLN A O 1
ATOM 1557 N N . ARG A 1 188 ? -32.934 1.944 71.858 1.00 42.59 188 ARG A N 1
ATOM 1558 C CA . ARG A 1 188 ? -31.534 1.470 71.731 1.00 42.59 188 ARG A CA 1
ATOM 1559 C C . ARG A 1 188 ? -31.201 0.035 71.260 1.00 42.59 188 ARG A C 1
ATOM 1561 O O . ARG A 1 188 ? -31.643 -0.936 71.850 1.00 42.59 188 ARG A O 1
ATOM 1568 N N . ASN A 1 189 ? -30.155 0.042 70.415 1.00 40.16 189 ASN A N 1
ATOM 1569 C CA . ASN A 1 189 ? -29.064 -0.927 70.192 1.00 40.16 189 ASN A CA 1
ATOM 1570 C C . ASN A 1 189 ? -29.388 -2.242 69.466 1.00 40.16 189 ASN A C 1
ATOM 1572 O O . ASN A 1 189 ? -30.046 -3.098 70.029 1.00 40.16 189 ASN A O 1
ATOM 1576 N N . GLU A 1 190 ? -28.826 -2.427 68.262 1.00 38.56 190 GLU A N 1
ATOM 1577 C CA . GLU A 1 190 ? -27.723 -3.370 67.962 1.00 38.56 190 GLU A CA 1
ATOM 1578 C C . GLU A 1 190 ? -27.403 -3.412 66.443 1.00 38.56 190 GLU A C 1
ATOM 1580 O O . GLU A 1 190 ? -28.217 -3.021 65.609 1.00 38.56 190 GLU A O 1
ATOM 1585 N N . ASP A 1 191 ? -26.178 -3.852 66.131 1.00 35.25 191 ASP A N 1
ATOM 1586 C CA . ASP A 1 191 ? -25.715 -4.461 64.867 1.00 35.25 191 ASP A CA 1
ATOM 1587 C C . ASP A 1 191 ? -25.075 -3.633 63.728 1.00 35.25 191 ASP A C 1
ATOM 1589 O O . ASP A 1 191 ? -25.598 -3.392 62.642 1.00 35.25 191 ASP A O 1
ATOM 1593 N N . LEU A 1 192 ? -23.807 -3.300 63.989 1.00 43.03 192 LEU A N 1
ATOM 1594 C CA . LEU A 1 192 ? -22.602 -3.609 63.191 1.00 43.03 192 LEU A CA 1
ATOM 1595 C C . LEU A 1 192 ? -22.738 -4.583 61.977 1.00 43.03 192 LEU A C 1
ATOM 1597 O O . LEU A 1 192 ? -22.207 -5.684 62.044 1.00 43.03 192 LEU A O 1
ATOM 1601 N N . VAL A 1 193 ? -23.285 -4.177 60.816 1.00 39.22 193 VAL A N 1
ATOM 1602 C CA . VAL A 1 193 ? -23.029 -4.875 59.513 1.00 39.22 193 VAL A CA 1
ATOM 1603 C C . VAL A 1 193 ? -23.004 -3.937 58.276 1.00 39.22 193 VAL A C 1
ATOM 1605 O O . VAL A 1 193 ? -23.402 -4.322 57.185 1.00 39.22 193 VAL A O 1
ATOM 1608 N N . GLU A 1 194 ? -22.519 -2.691 58.373 1.00 39.34 194 GLU A N 1
ATOM 1609 C CA . GLU A 1 194 ? -22.523 -1.751 57.216 1.00 39.34 194 GLU A CA 1
ATOM 1610 C C . GLU A 1 194 ? -21.159 -1.096 56.890 1.00 39.34 194 GLU A C 1
ATOM 1612 O O . GLU A 1 194 ? -21.095 -0.004 56.334 1.00 39.34 194 GLU A O 1
ATOM 1617 N N . LYS A 1 195 ? -20.022 -1.745 57.187 1.00 39.66 195 LYS A N 1
ATOM 1618 C CA . LYS A 1 195 ? -18.689 -1.141 56.935 1.00 39.66 195 LYS A CA 1
ATOM 1619 C C . LYS A 1 195 ? -18.081 -1.371 55.544 1.00 39.66 195 LYS A C 1
ATOM 1621 O O . LYS A 1 195 ? -17.094 -0.711 55.221 1.00 39.66 195 LYS A O 1
ATOM 1626 N N . GLU A 1 196 ? -18.641 -2.232 54.693 1.00 36.66 196 GLU A N 1
ATOM 1627 C CA . GLU A 1 196 ? -18.054 -2.483 53.362 1.00 36.66 196 GLU A CA 1
ATOM 1628 C C . GLU A 1 196 ? -18.634 -1.586 52.252 1.00 36.66 196 GLU A C 1
ATOM 1630 O O . GLU A 1 196 ? -17.888 -1.144 51.375 1.00 36.66 196 GLU A O 1
ATOM 1635 N N . GLU A 1 197 ? -19.908 -1.185 52.329 1.00 38.75 197 GLU A N 1
ATOM 1636 C CA . GLU A 1 197 ? -20.537 -0.349 51.289 1.00 38.75 197 GLU A CA 1
ATOM 1637 C C . GLU A 1 197 ? -20.155 1.144 51.374 1.00 38.75 197 GLU A C 1
ATOM 1639 O O . GLU A 1 197 ? -20.151 1.858 50.363 1.00 38.75 197 GLU A O 1
ATOM 1644 N N . GLU A 1 198 ? -19.751 1.641 52.549 1.00 41.16 198 GLU A N 1
ATOM 1645 C CA . GLU A 1 198 ? -19.360 3.049 52.720 1.00 41.16 198 GLU A CA 1
ATOM 1646 C C . GLU A 1 198 ? -18.037 3.397 52.018 1.00 41.16 198 GLU A C 1
ATOM 1648 O O . GLU A 1 198 ? -17.853 4.528 51.547 1.00 41.16 198 GLU A O 1
ATOM 1653 N N . THR A 1 199 ? -17.130 2.428 51.864 1.00 44.78 199 THR A N 1
ATOM 1654 C CA . THR A 1 199 ? -15.822 2.653 51.224 1.00 44.78 199 THR A CA 1
ATOM 1655 C C . THR A 1 199 ? -15.947 2.873 49.711 1.00 44.78 199 THR A C 1
ATOM 1657 O O . THR A 1 199 ? -15.279 3.743 49.138 1.00 44.78 199 THR A O 1
ATOM 1660 N N . GLU A 1 200 ? -16.886 2.186 49.054 1.00 43.53 200 GLU A N 1
ATOM 1661 C CA . GLU A 1 200 ? -17.116 2.304 47.611 1.00 43.53 200 GLU A CA 1
ATOM 1662 C C . GLU A 1 200 ? -17.930 3.564 47.247 1.00 43.53 200 GLU A C 1
ATOM 1664 O O . GLU A 1 200 ? -17.723 4.195 46.197 1.00 43.53 200 GLU A O 1
ATOM 1669 N N . ILE A 1 201 ? -18.809 4.005 48.154 1.00 48.28 201 ILE A N 1
ATOM 1670 C CA . ILE A 1 201 ? -19.564 5.259 48.026 1.00 48.28 201 ILE A CA 1
ATOM 1671 C C . ILE A 1 201 ? -18.653 6.471 48.292 1.00 48.28 201 ILE A C 1
ATOM 1673 O O . ILE A 1 201 ? -18.741 7.472 47.564 1.00 48.28 201 ILE A O 1
ATOM 1677 N N . MET A 1 202 ? -17.714 6.385 49.244 1.00 46.34 202 MET A N 1
ATOM 1678 C CA . MET A 1 202 ? -16.702 7.427 49.468 1.00 46.34 202 MET A CA 1
ATOM 1679 C C 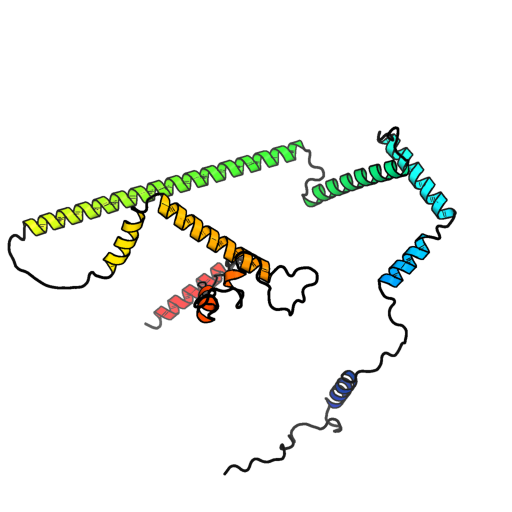. MET A 1 202 ? -15.734 7.575 48.284 1.00 46.34 202 MET A C 1
ATOM 1681 O O . MET A 1 202 ? -15.448 8.704 47.867 1.00 46.34 202 MET A O 1
ATOM 1685 N N . ALA A 1 203 ? -15.331 6.475 47.638 1.00 49.09 203 ALA A N 1
ATOM 1686 C CA . ALA A 1 203 ? -14.512 6.515 46.421 1.00 49.09 203 ALA A CA 1
ATOM 1687 C C . ALA A 1 203 ? -15.230 7.189 45.227 1.00 49.09 203 ALA A C 1
ATOM 1689 O O . ALA A 1 203 ? -14.594 7.840 44.388 1.00 49.09 203 ALA A O 1
ATOM 1690 N N . LYS A 1 204 ? -16.569 7.101 45.154 1.00 52.03 204 LYS A N 1
ATOM 1691 C CA . LYS A 1 204 ? -17.392 7.815 44.155 1.00 52.03 204 LYS A CA 1
ATOM 1692 C C . LYS A 1 204 ? -17.658 9.281 44.525 1.00 52.03 204 LYS A C 1
ATOM 1694 O O . LYS A 1 204 ? -17.712 10.115 43.617 1.00 52.03 204 LYS A O 1
ATOM 1699 N N . LYS A 1 205 ? -17.760 9.631 45.814 1.00 51.22 205 LYS A N 1
ATOM 1700 C CA . LYS A 1 205 ? -17.887 11.031 46.279 1.00 51.22 205 LYS A CA 1
ATOM 1701 C C . LYS A 1 205 ? -16.585 11.832 46.115 1.00 51.22 205 LYS A C 1
ATOM 1703 O O . LYS A 1 205 ? -16.651 12.990 45.706 1.00 51.22 205 LYS A O 1
ATOM 1708 N N . MET A 1 206 ? -15.416 11.214 46.301 1.00 47.03 206 MET A N 1
ATOM 1709 C CA . MET A 1 206 ? -14.103 11.849 46.070 1.00 47.03 206 MET A CA 1
ATOM 1710 C C . MET A 1 206 ? -13.887 12.282 44.605 1.00 47.03 206 MET A C 1
ATOM 1712 O O . MET A 1 206 ? -13.296 13.326 44.343 1.00 47.03 206 MET A O 1
ATOM 1716 N N . LYS A 1 207 ? -14.450 11.569 43.617 1.00 51.06 207 LYS A N 1
ATOM 1717 C CA . LYS A 1 207 ? -14.328 11.938 42.186 1.00 51.06 207 LYS A CA 1
ATOM 1718 C C . LYS A 1 207 ? -15.078 13.218 41.792 1.00 51.06 207 LYS A C 1
ATOM 1720 O O . LYS A 1 207 ? -14.848 13.743 40.701 1.00 51.06 207 LYS A O 1
ATOM 1725 N N . ARG A 1 208 ? -15.960 13.731 42.657 1.00 53.53 208 ARG A N 1
ATOM 1726 C CA . ARG A 1 208 ? -16.708 14.979 42.431 1.00 53.53 208 ARG A CA 1
ATOM 1727 C C . ARG A 1 208 ? -16.045 16.220 43.041 1.00 53.53 208 ARG A C 1
ATOM 1729 O O . ARG A 1 208 ? -16.518 17.314 42.764 1.00 53.53 208 ARG A O 1
ATOM 1736 N N . LYS A 1 209 ? -14.942 16.071 43.789 1.00 52.56 209 LYS A N 1
ATOM 1737 C CA . LYS A 1 209 ? -14.215 17.188 44.426 1.00 52.56 209 LYS A CA 1
ATOM 1738 C C . LYS A 1 209 ? -12.733 17.310 44.033 1.00 52.56 209 LYS A C 1
ATOM 1740 O O . LYS A 1 209 ? -11.999 18.035 44.683 1.00 52.56 209 LYS A O 1
ATOM 1745 N N . LEU A 1 210 ? -12.282 16.649 42.965 1.00 49.03 210 LEU A N 1
ATOM 1746 C CA . LEU A 1 210 ? -10.929 16.878 42.441 1.00 49.03 210 LEU A CA 1
ATOM 1747 C C . LEU A 1 210 ? -10.958 18.099 41.512 1.00 49.03 210 LEU A C 1
ATOM 1749 O O . LEU A 1 210 ? -11.541 18.042 40.419 1.00 49.03 210 LEU A O 1
ATOM 1753 N N . GLY A 1 211 ? -10.356 19.198 41.970 1.00 56.34 211 GLY A N 1
ATOM 1754 C CA . GLY A 1 211 ? -10.173 20.426 41.198 1.00 56.34 211 GLY A CA 1
ATOM 1755 C C . GLY A 1 211 ? -9.410 20.181 39.891 1.00 56.34 211 GLY A C 1
ATOM 1756 O O . GLY A 1 211 ? -8.727 19.166 39.718 1.00 56.34 211 GLY A O 1
ATOM 1757 N N . GLY A 1 212 ? -9.536 21.108 38.935 1.00 58.91 212 GLY A N 1
ATOM 1758 C CA . GLY A 1 212 ? -8.952 20.977 37.591 1.00 58.91 212 GLY A CA 1
ATOM 1759 C C . GLY A 1 212 ? -7.455 20.631 37.583 1.00 58.91 212 GLY A C 1
ATOM 1760 O O . GLY A 1 212 ? -7.014 19.862 36.730 1.00 58.91 212 GLY A O 1
ATOM 1761 N N . SER A 1 213 ? -6.695 21.096 38.578 1.00 62.75 213 SER A N 1
ATOM 1762 C CA . SER A 1 213 ? -5.256 20.842 38.726 1.00 62.75 213 SER A CA 1
ATOM 1763 C C . SER A 1 213 ? -4.909 19.372 39.013 1.00 62.75 213 SER A C 1
ATOM 1765 O O . SER A 1 213 ? -3.951 18.839 38.446 1.00 62.75 213 SER A O 1
ATOM 1767 N N . GLU A 1 214 ? -5.701 18.661 39.819 1.00 60.38 214 GLU A N 1
ATOM 1768 C CA . GLU A 1 214 ? -5.464 17.242 40.120 1.00 60.38 214 GLU A CA 1
ATOM 1769 C C . GLU A 1 214 ? -5.854 16.331 38.958 1.00 60.38 214 GLU A C 1
ATOM 1771 O O . GLU A 1 214 ? -5.151 15.358 38.671 1.00 60.38 214 GLU A O 1
ATOM 1776 N N . LYS A 1 215 ? -6.906 16.684 38.208 1.00 64.94 215 LYS A N 1
ATOM 1777 C CA . LYS A 1 215 ? -7.248 15.983 36.959 1.00 64.94 215 LYS A CA 1
ATOM 1778 C C . LYS A 1 215 ? -6.139 16.115 35.915 1.00 64.94 215 LYS A C 1
ATOM 1780 O O . LYS A 1 215 ? -5.848 15.140 35.224 1.00 64.94 215 LYS A O 1
ATOM 1785 N N . VAL A 1 216 ? -5.494 17.280 35.816 1.00 68.12 216 VAL A N 1
ATOM 1786 C CA . VAL A 1 216 ? -4.348 17.496 34.916 1.00 68.12 216 VAL A CA 1
ATOM 1787 C C . VAL A 1 216 ? -3.125 16.698 35.378 1.00 68.12 216 VAL A C 1
ATOM 1789 O O . VAL A 1 216 ? -2.513 16.006 34.565 1.00 68.12 216 VAL A O 1
ATOM 1792 N N . ARG A 1 217 ? -2.810 16.690 36.682 1.00 68.56 217 ARG A N 1
ATOM 1793 C CA . ARG A 1 217 ? -1.728 15.851 37.237 1.00 68.56 217 ARG A CA 1
ATOM 1794 C C . ARG A 1 217 ? -1.960 14.359 36.995 1.00 68.56 217 ARG A C 1
ATOM 1796 O O . ARG A 1 217 ? -1.021 13.656 36.626 1.00 68.56 217 ARG A O 1
ATOM 1803 N N . LEU A 1 218 ? -3.189 13.872 37.163 1.00 70.25 218 LEU A N 1
ATOM 1804 C CA . LEU A 1 218 ? -3.539 12.474 36.896 1.00 70.25 218 LEU A CA 1
ATOM 1805 C C . LEU A 1 218 ? -3.437 12.132 35.406 1.00 70.25 218 LEU A C 1
ATOM 1807 O O . LEU A 1 218 ? -2.878 11.091 35.072 1.00 70.25 218 LEU A O 1
ATOM 1811 N N . LYS A 1 219 ? -3.891 13.018 34.508 1.00 71.50 219 LYS A N 1
ATOM 1812 C CA . LYS A 1 219 ? -3.709 12.843 33.058 1.00 71.50 219 LYS A CA 1
ATOM 1813 C C . LYS A 1 219 ? -2.232 12.795 32.668 1.00 71.50 219 LYS A C 1
ATOM 1815 O O . LYS A 1 219 ? -1.852 11.898 31.928 1.00 71.50 219 LYS A O 1
ATOM 1820 N N . LYS A 1 220 ? -1.393 13.683 33.215 1.00 75.56 220 LYS A N 1
ATOM 1821 C CA . LYS A 1 220 ? 0.057 13.693 32.948 1.00 75.56 220 LYS A CA 1
ATOM 1822 C C . LYS A 1 220 ? 0.747 12.426 33.468 1.00 75.56 220 LYS A C 1
ATOM 1824 O O . LYS A 1 220 ? 1.574 11.851 32.771 1.00 75.56 220 LYS A O 1
ATOM 1829 N N . LYS A 1 221 ? 0.361 11.938 34.655 1.00 73.25 221 LYS A N 1
ATOM 1830 C CA . LYS A 1 221 ? 0.848 10.656 35.197 1.00 73.25 221 LYS A CA 1
ATOM 1831 C C . LYS A 1 221 ? 0.413 9.457 34.350 1.00 73.25 221 LYS A C 1
ATOM 1833 O O . LYS A 1 221 ? 1.192 8.526 34.197 1.00 73.25 221 LYS A O 1
ATOM 1838 N N . LEU A 1 222 ? -0.814 9.452 33.826 1.00 69.88 222 LEU A N 1
ATOM 1839 C CA . LEU A 1 222 ? -1.290 8.385 32.942 1.00 69.88 222 LEU A CA 1
ATOM 1840 C C . LEU A 1 222 ? -0.585 8.426 31.583 1.00 69.88 222 LEU A C 1
ATOM 1842 O O . LEU A 1 222 ? -0.120 7.386 31.140 1.00 69.88 222 LEU A O 1
ATOM 1846 N N . ALA A 1 223 ? -0.436 9.605 30.973 1.00 69.06 223 ALA A N 1
ATOM 1847 C CA . ALA A 1 223 ? 0.286 9.780 29.710 1.00 69.06 223 ALA A CA 1
ATOM 1848 C C . ALA A 1 223 ? 1.743 9.304 29.816 1.00 69.06 223 ALA A C 1
ATOM 1850 O O . ALA A 1 223 ? 2.167 8.471 29.028 1.00 69.06 223 ALA A O 1
ATOM 1851 N N . SER A 1 224 ? 2.456 9.704 30.873 1.00 69.50 224 SER A N 1
ATOM 1852 C CA . SER A 1 224 ? 3.829 9.243 31.124 1.00 69.50 224 SER A CA 1
ATOM 1853 C C . SER A 1 224 ? 3.922 7.723 31.336 1.00 69.50 224 SER A C 1
ATOM 1855 O O . SER A 1 224 ? 4.887 7.097 30.905 1.00 69.50 224 SER A O 1
ATOM 1857 N N . LYS A 1 225 ? 2.909 7.093 31.953 1.00 72.12 225 LYS A N 1
ATOM 1858 C CA . LYS A 1 225 ? 2.844 5.624 32.048 1.00 72.12 225 LYS A CA 1
ATOM 1859 C C . LYS A 1 225 ? 2.645 4.962 30.680 1.00 72.12 225 LYS A C 1
ATOM 1861 O O . LYS A 1 225 ? 3.270 3.932 30.441 1.00 72.12 225 LYS A O 1
ATOM 1866 N N . TYR A 1 226 ? 1.812 5.539 29.811 1.00 67.50 226 TYR A N 1
ATOM 1867 C CA . TYR A 1 226 ? 1.601 5.045 28.445 1.00 67.50 226 TYR A CA 1
ATOM 1868 C C . TYR A 1 226 ? 2.868 5.179 27.590 1.00 67.50 226 TYR A C 1
ATOM 1870 O O . TYR A 1 226 ? 3.291 4.190 26.997 1.00 67.50 226 TYR A O 1
ATOM 1878 N N . GLU A 1 227 ? 3.526 6.339 27.620 1.00 65.88 227 GLU A N 1
ATOM 1879 C CA . GLU A 1 227 ? 4.796 6.589 26.920 1.00 65.88 227 GLU A CA 1
ATOM 1880 C C . GLU A 1 227 ? 5.896 5.621 27.378 1.00 65.88 227 GLU A C 1
ATOM 1882 O O . GLU A 1 227 ? 6.602 5.042 26.555 1.00 65.88 227 GLU A O 1
ATOM 1887 N N . CYS A 1 228 ? 5.999 5.363 28.688 1.00 60.03 228 CYS A N 1
ATOM 1888 C CA . CYS A 1 228 ? 6.915 4.342 29.197 1.00 60.03 228 CYS A CA 1
ATOM 1889 C C . CYS A 1 228 ? 6.554 2.940 28.688 1.00 60.03 228 CYS A C 1
ATOM 1891 O O . CYS A 1 228 ? 7.449 2.187 28.322 1.00 60.03 228 CYS A O 1
ATOM 1893 N N . SER A 1 229 ? 5.271 2.563 28.651 1.00 66.06 229 SER A N 1
ATOM 1894 C CA . SER A 1 229 ? 4.877 1.230 28.172 1.00 66.06 229 SER A CA 1
ATOM 1895 C C . SER A 1 229 ? 5.121 1.024 26.673 1.00 66.06 229 SER A C 1
ATOM 1897 O O . SER A 1 229 ? 5.523 -0.064 26.270 1.00 66.06 229 SER A O 1
ATOM 1899 N N . GLU A 1 230 ? 4.943 2.065 25.860 1.00 64.75 230 GLU A N 1
ATOM 1900 C CA . GLU A 1 230 ? 5.191 2.026 24.417 1.00 64.75 230 GLU A CA 1
ATOM 1901 C C . GLU A 1 230 ? 6.695 1.975 24.112 1.00 64.75 230 GLU A C 1
ATOM 1903 O O . GLU A 1 230 ? 7.145 1.178 23.290 1.00 64.75 230 GLU A O 1
ATOM 1908 N N . ALA A 1 231 ? 7.504 2.730 24.863 1.00 64.56 231 ALA A N 1
ATOM 1909 C CA . ALA A 1 231 ? 8.959 2.672 24.762 1.00 64.56 231 ALA A CA 1
ATOM 1910 C C . ALA A 1 231 ? 9.537 1.300 25.172 1.00 64.56 231 ALA A C 1
ATOM 1912 O O . ALA A 1 231 ? 10.489 0.837 24.545 1.00 64.56 231 ALA A O 1
ATOM 1913 N N . VAL A 1 232 ? 8.945 0.616 26.165 1.00 65.00 232 VAL A N 1
ATOM 1914 C CA . VAL A 1 232 ? 9.312 -0.774 26.524 1.00 65.00 232 VAL A CA 1
ATOM 1915 C C . VAL A 1 232 ? 9.031 -1.744 25.378 1.00 65.00 232 VAL A C 1
ATOM 1917 O O . VAL A 1 232 ? 9.821 -2.662 25.159 1.00 65.00 232 VAL A O 1
ATOM 1920 N N . LEU A 1 233 ? 7.905 -1.578 24.676 1.00 59.88 233 LEU A N 1
ATOM 1921 C CA . LEU A 1 233 ? 7.527 -2.452 23.563 1.00 59.88 233 LEU A CA 1
ATOM 1922 C C . LEU A 1 233 ? 8.485 -2.261 22.380 1.00 59.88 233 LEU A C 1
ATOM 1924 O O . LEU A 1 233 ? 9.077 -3.226 21.899 1.00 59.88 233 LEU A O 1
ATOM 1928 N N . ASN A 1 234 ? 8.733 -1.004 22.003 1.00 61.50 234 ASN A N 1
ATOM 1929 C CA . ASN A 1 234 ? 9.606 -0.652 20.883 1.00 61.50 234 ASN A CA 1
ATOM 1930 C C . ASN A 1 234 ? 11.056 -1.116 21.094 1.00 61.50 234 ASN A C 1
ATOM 1932 O O . ASN A 1 234 ? 11.694 -1.566 20.150 1.00 61.50 234 ASN A O 1
ATOM 1936 N N . GLN A 1 235 ? 11.570 -1.074 22.328 1.00 64.38 235 GLN A N 1
ATOM 1937 C CA . GLN A 1 235 ? 12.924 -1.556 22.644 1.00 64.38 235 GLN A CA 1
ATOM 1938 C C . GLN A 1 235 ? 13.064 -3.087 22.608 1.00 64.38 235 GLN A C 1
ATOM 1940 O O . GLN A 1 235 ? 14.179 -3.584 22.494 1.00 64.38 235 GLN A O 1
ATOM 1945 N N . ARG A 1 236 ? 11.966 -3.849 22.709 1.00 61.81 236 ARG A N 1
ATOM 1946 C CA . ARG A 1 236 ? 12.001 -5.315 22.543 1.00 61.81 236 ARG A CA 1
ATOM 1947 C C . ARG A 1 236 ? 11.884 -5.751 21.088 1.00 61.81 236 ARG A C 1
ATOM 1949 O O . ARG A 1 236 ? 12.363 -6.826 20.750 1.00 61.81 236 ARG A O 1
ATOM 1956 N N . GLU A 1 237 ? 11.215 -4.953 20.262 1.00 65.19 237 GLU A N 1
ATOM 1957 C CA . GLU A 1 237 ? 10.885 -5.319 18.882 1.00 65.19 237 GLU A CA 1
ATOM 1958 C C . GLU A 1 237 ? 11.864 -4.728 17.857 1.00 65.19 237 GLU A C 1
ATOM 1960 O O . GLU A 1 237 ? 12.061 -5.313 16.793 1.00 65.19 237 GLU A O 1
ATOM 1965 N N . VAL A 1 238 ? 12.518 -3.606 18.176 1.00 66.69 238 VAL A N 1
ATOM 1966 C CA . VAL A 1 238 ? 13.431 -2.906 17.265 1.00 66.69 238 VAL A CA 1
ATOM 1967 C C . VAL A 1 238 ? 14.875 -3.047 17.749 1.00 66.69 238 VAL A C 1
ATOM 1969 O O . VAL A 1 238 ? 15.337 -2.282 18.592 1.00 66.69 238 VAL A O 1
ATOM 1972 N N . VAL A 1 239 ? 15.598 -4.015 17.182 1.00 64.44 239 VAL A N 1
ATOM 1973 C CA . VAL A 1 239 ? 17.058 -4.148 17.338 1.00 64.44 239 VAL A CA 1
ATOM 1974 C C . VAL A 1 239 ? 17.738 -3.216 16.334 1.00 64.44 239 VAL A C 1
ATOM 1976 O O . VAL A 1 239 ? 17.433 -3.271 15.138 1.00 64.44 239 VAL A O 1
ATOM 1979 N N . ALA A 1 240 ? 18.634 -2.336 16.791 1.00 69.50 240 ALA A N 1
ATOM 1980 C CA . ALA A 1 240 ? 19.322 -1.416 15.889 1.00 69.50 240 ALA A CA 1
ATOM 1981 C C . ALA A 1 240 ? 20.345 -2.156 15.008 1.00 69.50 240 ALA A C 1
ATOM 1983 O O . ALA A 1 240 ? 20.917 -3.177 15.391 1.00 69.50 240 ALA A O 1
ATOM 1984 N N . PHE A 1 241 ? 20.598 -1.634 13.806 1.00 61.16 241 PHE A N 1
ATOM 1985 C CA . PHE A 1 241 ? 21.566 -2.224 12.883 1.00 61.16 241 PHE A CA 1
ATOM 1986 C C . PHE A 1 241 ? 22.972 -2.240 13.510 1.00 61.16 241 PHE A C 1
ATOM 1988 O O . PHE A 1 241 ? 23.518 -1.185 13.826 1.00 61.16 241 PHE A O 1
ATOM 1995 N N . GLY A 1 242 ? 23.545 -3.436 13.682 1.00 72.75 242 GLY A N 1
ATOM 1996 C CA . GLY A 1 242 ? 24.846 -3.651 14.331 1.00 72.75 242 GLY A CA 1
ATOM 1997 C C . GLY A 1 242 ? 24.774 -4.181 15.771 1.00 72.75 242 GLY A C 1
ATOM 1998 O O . GLY A 1 242 ? 25.795 -4.628 16.289 1.00 72.75 242 GLY A O 1
ATOM 1999 N N . GLU A 1 243 ? 23.596 -4.202 16.403 1.00 74.44 243 GLU A N 1
ATOM 2000 C CA . GLU A 1 243 ? 23.395 -4.831 17.716 1.00 74.44 243 GLU A CA 1
ATOM 2001 C C . GLU A 1 243 ? 23.150 -6.348 17.560 1.00 74.44 243 GLU A C 1
ATOM 2003 O O . GLU A 1 243 ? 22.484 -6.809 16.628 1.00 74.44 243 GLU A O 1
ATOM 2008 N N . ARG A 1 244 ? 23.727 -7.160 18.458 1.00 73.88 244 ARG A N 1
ATOM 2009 C CA . ARG A 1 244 ? 23.558 -8.624 18.443 1.00 73.88 244 ARG A CA 1
ATOM 2010 C C . ARG A 1 244 ? 22.205 -8.987 19.051 1.00 73.88 244 ARG A C 1
ATOM 2012 O O . ARG A 1 244 ? 21.870 -8.485 20.115 1.00 73.88 244 ARG A O 1
ATOM 2019 N N . TYR A 1 245 ? 21.487 -9.931 18.441 1.00 71.19 245 TYR A N 1
ATOM 2020 C CA . TYR A 1 245 ? 20.216 -10.444 18.977 1.00 71.19 245 TYR A CA 1
ATOM 2021 C C . TYR A 1 245 ? 20.353 -11.044 20.391 1.00 71.19 245 TYR A C 1
ATOM 2023 O O . TYR A 1 245 ? 19.430 -10.959 21.193 1.00 71.19 245 TYR A O 1
ATOM 2031 N N . ASP A 1 246 ? 21.524 -11.603 20.709 1.00 77.62 246 ASP A N 1
ATOM 2032 C CA . ASP A 1 246 ? 21.804 -12.229 22.008 1.00 77.62 246 ASP A CA 1
ATOM 2033 C C . ASP A 1 246 ? 22.260 -11.231 23.090 1.00 77.62 246 ASP A C 1
ATOM 2035 O O . ASP A 1 246 ? 22.519 -11.626 24.228 1.00 77.62 246 ASP A O 1
ATOM 2039 N N . ALA A 1 247 ? 22.424 -9.948 22.750 1.00 75.62 247 ALA A N 1
ATOM 2040 C CA . ALA A 1 247 ? 22.836 -8.939 23.717 1.00 75.62 247 ALA A CA 1
ATOM 2041 C C . ALA A 1 247 ? 21.663 -8.550 24.639 1.00 75.62 247 ALA A C 1
ATOM 2043 O O . ALA A 1 247 ? 20.508 -8.524 24.206 1.00 75.62 247 ALA A O 1
ATOM 2044 N N . PRO A 1 248 ? 21.929 -8.231 25.918 1.00 72.81 248 PRO A N 1
ATOM 2045 C CA . PRO A 1 248 ? 20.897 -7.716 26.808 1.00 72.81 248 PRO A CA 1
ATOM 2046 C C . PRO A 1 248 ? 20.335 -6.384 26.269 1.00 72.81 248 PRO A C 1
ATOM 2048 O O . PRO A 1 248 ? 21.098 -5.574 25.743 1.00 72.81 248 PRO A O 1
ATOM 2051 N N . PRO A 1 249 ? 19.021 -6.127 26.409 1.00 72.38 249 PRO A N 1
ATOM 2052 C CA . PRO A 1 249 ? 18.397 -4.924 25.868 1.00 72.38 249 PRO A CA 1
ATOM 2053 C C . PRO A 1 249 ? 18.951 -3.657 26.529 1.00 72.38 249 PRO A C 1
ATOM 2055 O O . PRO A 1 249 ? 18.984 -3.545 27.758 1.00 72.38 249 PRO A O 1
ATOM 2058 N N . GLU A 1 250 ? 19.336 -2.676 25.714 1.00 75.06 250 GLU A N 1
ATOM 2059 C CA . GLU A 1 250 ? 19.772 -1.367 26.194 1.00 75.06 250 GLU A CA 1
ATOM 2060 C C . GLU A 1 250 ? 18.584 -0.412 26.366 1.00 75.06 250 GLU A C 1
ATOM 2062 O O . GLU A 1 250 ? 17.944 0.017 25.403 1.00 75.06 250 GLU A O 1
ATOM 2067 N N . TYR A 1 251 ? 18.305 -0.020 27.610 1.00 75.69 251 TYR A N 1
ATOM 2068 C CA . TYR A 1 251 ? 17.255 0.954 27.907 1.00 75.69 251 TYR A CA 1
ATOM 2069 C C . TYR A 1 251 ? 17.727 2.380 27.593 1.00 75.69 251 TYR A C 1
ATOM 2071 O O . TYR A 1 251 ? 18.608 2.923 28.265 1.00 75.69 251 TYR A O 1
ATOM 2079 N N . LYS A 1 252 ? 17.112 3.008 26.585 1.00 76.81 252 LYS A N 1
ATOM 2080 C CA . LYS A 1 252 ? 17.357 4.405 26.180 1.00 76.81 252 LYS A CA 1
ATOM 2081 C C . LYS A 1 252 ? 16.222 5.325 26.675 1.00 76.81 252 LYS A C 1
ATOM 2083 O O . LYS A 1 252 ? 15.094 4.876 26.892 1.00 76.81 252 LYS A O 1
ATOM 2088 N N . GLY A 1 253 ? 16.512 6.617 26.856 1.00 78.56 253 GLY A N 1
ATOM 2089 C CA . GLY A 1 253 ? 15.528 7.637 27.255 1.00 78.56 253 GLY A CA 1
ATOM 2090 C C . GLY A 1 253 ? 15.062 7.533 28.722 1.00 78.56 253 GLY A C 1
ATOM 2091 O O . GLY A 1 253 ? 15.858 7.139 29.573 1.00 78.56 253 GLY A O 1
ATOM 2092 N N . PRO A 1 254 ? 13.792 7.854 29.048 1.00 74.25 254 PRO A N 1
ATOM 2093 C CA . PRO A 1 254 ? 13.294 7.904 30.434 1.00 74.25 254 PRO A CA 1
ATOM 2094 C C . PRO A 1 254 ? 13.280 6.537 31.133 1.00 74.25 254 PRO A C 1
ATOM 2096 O O . PRO A 1 254 ? 13.174 6.454 32.353 1.00 74.25 254 PRO A O 1
ATOM 2099 N N . LEU A 1 255 ? 13.400 5.450 30.366 1.00 73.38 255 LEU A N 1
ATOM 2100 C CA . LEU A 1 255 ? 13.545 4.101 30.896 1.00 73.38 255 LEU A CA 1
ATOM 2101 C C . LEU A 1 255 ? 14.942 3.792 31.417 1.00 73.38 255 LEU A C 1
ATOM 2103 O O . LEU A 1 255 ? 15.078 2.880 32.231 1.00 73.38 255 LEU A O 1
ATOM 2107 N N . LYS A 1 256 ? 15.964 4.538 30.989 1.00 81.62 256 LYS A N 1
ATOM 2108 C CA . LYS A 1 256 ? 17.339 4.331 31.444 1.00 81.62 256 LYS A CA 1
ATOM 2109 C C . LYS A 1 256 ? 17.430 4.493 32.962 1.00 81.62 256 LYS A C 1
ATOM 2111 O O . LYS A 1 256 ? 17.925 3.600 33.634 1.00 81.62 256 LYS A O 1
ATOM 2116 N N . ASP A 1 257 ? 16.818 5.538 33.508 1.00 78.81 257 ASP A N 1
ATOM 2117 C CA . ASP A 1 257 ? 16.853 5.847 34.947 1.00 78.81 257 ASP A CA 1
ATOM 2118 C C . ASP A 1 257 ? 15.943 4.939 35.796 1.00 78.81 257 ASP A C 1
ATOM 2120 O O . ASP A 1 257 ? 15.944 5.006 37.025 1.00 78.81 257 ASP A O 1
ATOM 2124 N N . VAL A 1 258 ? 15.122 4.099 35.156 1.00 79.12 258 VAL A N 1
ATOM 2125 C CA . VAL A 1 258 ? 14.140 3.232 35.828 1.00 79.12 258 VAL A CA 1
ATOM 2126 C C . VAL A 1 258 ? 14.522 1.756 35.734 1.00 79.12 258 VAL A C 1
ATOM 2128 O O . VAL A 1 258 ? 14.337 1.025 36.708 1.00 79.12 258 VAL A O 1
ATOM 2131 N N . MET A 1 259 ? 15.025 1.321 34.576 1.00 78.50 259 MET A N 1
ATOM 2132 C CA . MET A 1 259 ? 15.281 -0.084 34.243 1.00 78.50 259 MET A CA 1
ATOM 2133 C C . MET A 1 259 ? 16.768 -0.440 34.159 1.00 78.50 259 MET A C 1
ATOM 2135 O O . MET A 1 259 ? 17.100 -1.623 34.219 1.00 78.50 259 MET A O 1
ATOM 2139 N N . ASN A 1 260 ? 17.674 0.539 34.045 1.00 81.75 260 ASN A N 1
ATOM 2140 C CA . ASN A 1 260 ? 19.105 0.255 34.112 1.00 81.75 260 ASN A CA 1
ATOM 2141 C C . ASN A 1 260 ? 19.518 0.060 35.582 1.00 81.75 260 ASN A C 1
ATOM 2143 O O . ASN A 1 260 ? 19.372 1.000 36.366 1.00 81.75 260 ASN A O 1
ATOM 2147 N N . PRO A 1 261 ? 20.066 -1.104 35.975 1.00 79.25 261 PRO A N 1
ATOM 2148 C CA . PRO A 1 261 ? 20.445 -1.371 37.363 1.00 79.25 261 PRO A CA 1
ATOM 2149 C C . PRO A 1 261 ? 21.473 -0.381 37.921 1.00 79.25 261 PRO A C 1
ATOM 2151 O O . PRO A 1 261 ? 21.479 -0.141 39.123 1.00 79.25 261 PRO A O 1
ATOM 2154 N N . LEU A 1 262 ? 22.305 0.217 37.062 1.00 80.12 262 LEU A N 1
ATOM 2155 C CA . LEU A 1 262 ? 23.331 1.177 37.473 1.00 80.12 262 LEU A CA 1
ATOM 2156 C C . LEU A 1 262 ? 22.788 2.596 37.680 1.00 80.12 262 LEU A C 1
ATOM 2158 O O . LEU A 1 262 ? 23.353 3.354 38.459 1.00 80.12 262 LEU A O 1
ATOM 2162 N N . MET A 1 263 ? 21.716 2.968 36.973 1.00 79.62 263 MET A N 1
ATOM 2163 C CA . MET A 1 263 ? 21.134 4.319 37.036 1.00 79.62 263 MET A CA 1
ATOM 2164 C C . MET A 1 263 ? 19.825 4.377 37.828 1.00 79.62 263 MET A C 1
ATOM 2166 O O . MET A 1 263 ? 19.344 5.462 38.150 1.00 79.62 263 MET A O 1
ATOM 2170 N N . ALA A 1 264 ? 19.245 3.222 38.158 1.00 81.38 264 ALA A N 1
ATOM 2171 C CA . ALA A 1 264 ? 18.028 3.142 38.941 1.00 81.38 264 ALA A CA 1
ATOM 2172 C C . ALA A 1 264 ? 18.224 3.721 40.346 1.00 81.38 264 ALA A C 1
ATOM 2174 O O . ALA A 1 264 ? 19.215 3.467 41.030 1.00 81.38 264 ALA A O 1
ATOM 2175 N N . LYS A 1 265 ? 17.224 4.474 40.812 1.00 82.81 265 LYS A N 1
ATOM 2176 C CA . LYS A 1 265 ? 17.225 5.039 42.165 1.00 82.81 265 LYS A CA 1
ATOM 2177 C C . LYS A 1 265 ? 17.354 3.928 43.216 1.00 82.81 265 LYS A C 1
ATOM 2179 O O . LYS A 1 265 ? 16.519 3.021 43.266 1.00 82.81 265 LYS A O 1
ATOM 2184 N N . ALA A 1 266 ? 18.351 4.039 44.093 1.00 75.19 266 ALA A N 1
ATOM 2185 C CA . ALA A 1 266 ? 18.564 3.099 45.190 1.00 75.19 266 ALA A CA 1
ATOM 2186 C C . ALA A 1 266 ? 17.287 2.936 46.042 1.00 75.19 266 ALA A C 1
ATOM 2188 O O . ALA A 1 266 ? 16.641 3.917 46.417 1.00 75.19 266 ALA A O 1
ATOM 2189 N N . GLY A 1 267 ? 16.890 1.686 46.298 1.00 73.94 267 GLY A N 1
ATOM 2190 C CA . GLY A 1 267 ? 15.656 1.344 47.018 1.00 73.94 267 GLY A CA 1
ATOM 2191 C C . GLY A 1 267 ? 14.374 1.339 46.170 1.00 73.94 267 GLY A C 1
ATOM 2192 O O . GLY A 1 267 ? 13.299 1.026 46.689 1.00 73.94 267 GLY A O 1
ATOM 2193 N N . ALA A 1 268 ? 14.441 1.645 44.869 1.00 74.94 268 ALA A N 1
ATOM 2194 C CA . ALA A 1 268 ? 13.285 1.527 43.986 1.00 74.94 268 ALA A CA 1
ATOM 2195 C C . ALA A 1 268 ? 12.913 0.051 43.754 1.00 74.94 268 ALA A C 1
ATOM 2197 O O . ALA A 1 268 ? 13.709 -0.753 43.276 1.00 74.94 268 ALA A O 1
ATOM 2198 N N . LYS A 1 269 ? 11.649 -0.301 44.015 1.00 77.06 269 LYS A N 1
ATOM 2199 C CA . LYS A 1 269 ? 11.109 -1.661 43.826 1.00 77.06 269 LYS A CA 1
ATOM 2200 C C . LYS A 1 269 ? 10.881 -2.041 42.352 1.00 77.06 269 LYS A C 1
ATOM 2202 O O . LYS A 1 269 ? 10.306 -3.089 42.076 1.00 77.06 269 LYS A O 1
ATOM 2207 N N . ASN A 1 270 ? 11.291 -1.200 41.402 1.00 73.12 270 ASN A N 1
ATOM 2208 C CA . ASN A 1 270 ? 10.977 -1.347 39.976 1.00 73.12 270 ASN A CA 1
ATOM 2209 C C . ASN A 1 270 ? 11.734 -2.508 39.317 1.00 73.12 270 ASN A C 1
ATOM 2211 O O . ASN A 1 270 ? 11.198 -3.144 38.419 1.00 73.12 270 ASN A O 1
ATOM 2215 N N . LEU A 1 271 ? 12.938 -2.813 39.807 1.00 74.81 271 LEU A N 1
ATOM 2216 C CA . LEU A 1 271 ? 13.763 -3.929 39.334 1.00 74.81 271 LEU A CA 1
ATOM 2217 C C . LEU A 1 271 ? 13.469 -5.244 40.069 1.00 74.81 271 LEU A C 1
ATOM 2219 O O . LEU A 1 271 ? 14.019 -6.285 39.717 1.00 74.81 271 LEU A O 1
ATOM 2223 N N . LEU A 1 272 ? 12.611 -5.219 41.096 1.00 79.94 272 LEU A N 1
ATOM 2224 C CA . LEU A 1 272 ? 12.239 -6.439 41.800 1.00 79.94 272 LEU A CA 1
ATOM 2225 C C . LEU A 1 272 ? 11.434 -7.332 40.864 1.00 79.94 272 LEU A C 1
ATOM 2227 O O . LEU A 1 272 ? 10.422 -6.906 40.302 1.00 79.94 272 LEU A O 1
ATOM 2231 N N . LEU A 1 273 ? 11.836 -8.600 40.779 1.00 75.25 273 LEU A N 1
ATOM 2232 C CA . LEU A 1 273 ? 11.164 -9.610 39.966 1.00 75.25 273 LEU A CA 1
ATOM 2233 C C . LEU A 1 273 ? 9.653 -9.642 40.237 1.00 75.25 273 LEU A C 1
ATOM 2235 O O . LEU A 1 273 ? 8.861 -9.656 39.305 1.00 75.25 273 LEU A O 1
ATOM 2239 N N . HIS A 1 274 ? 9.245 -9.557 41.504 1.00 72.31 274 HIS A N 1
ATOM 2240 C CA . HIS A 1 274 ? 7.837 -9.508 41.896 1.00 72.31 274 HIS A CA 1
ATOM 2241 C C . HIS A 1 274 ? 7.081 -8.308 41.293 1.00 72.31 274 HIS A C 1
ATOM 2243 O O . HIS A 1 274 ? 5.962 -8.463 40.818 1.00 72.31 274 HIS A O 1
ATOM 2249 N N . SER A 1 275 ? 7.700 -7.125 41.246 1.00 71.50 275 SER A N 1
ATOM 2250 C CA . SER A 1 275 ? 7.110 -5.919 40.642 1.00 71.50 275 SER A CA 1
ATOM 2251 C C . SER A 1 275 ? 7.009 -6.040 39.114 1.00 71.50 275 SER A C 1
ATOM 2253 O O . SER A 1 275 ? 5.968 -5.746 38.522 1.00 71.50 275 SER A O 1
ATOM 2255 N N . LEU A 1 276 ? 8.060 -6.569 38.476 1.00 68.81 276 LEU A N 1
ATOM 2256 C CA . LEU A 1 276 ? 8.099 -6.830 37.032 1.00 68.81 276 LEU A CA 1
ATOM 2257 C C . LEU A 1 276 ? 7.096 -7.911 36.602 1.00 68.81 276 LEU A C 1
ATOM 2259 O O . LEU A 1 276 ? 6.543 -7.842 35.505 1.00 68.81 276 LEU A O 1
ATOM 2263 N N . LEU A 1 277 ? 6.849 -8.908 37.454 1.00 65.19 277 LEU A N 1
ATOM 2264 C CA . LEU A 1 277 ? 5.856 -9.955 37.221 1.00 65.19 277 LEU A CA 1
ATOM 2265 C C . LEU A 1 277 ? 4.428 -9.466 37.497 1.00 65.19 277 LEU A C 1
ATOM 2267 O O . LEU A 1 277 ? 3.528 -9.821 36.745 1.00 65.19 277 LEU A O 1
ATOM 2271 N N . GLN A 1 278 ? 4.208 -8.594 38.486 1.00 64.56 278 GLN A N 1
ATOM 2272 C CA . GLN A 1 278 ? 2.890 -7.996 38.739 1.00 64.56 278 GLN A CA 1
ATOM 2273 C C . GLN A 1 278 ? 2.395 -7.130 37.574 1.00 64.56 278 GLN A C 1
ATOM 2275 O O . GLN A 1 278 ? 1.209 -7.169 37.259 1.00 64.56 278 GLN A O 1
ATOM 2280 N N . GLN A 1 279 ? 3.283 -6.413 36.874 1.00 59.44 279 GLN A N 1
ATOM 2281 C CA . GLN A 1 279 ? 2.921 -5.725 35.624 1.00 59.44 279 GLN A CA 1
ATOM 2282 C C . GLN A 1 279 ? 2.530 -6.696 34.495 1.00 59.44 279 GLN A C 1
ATOM 2284 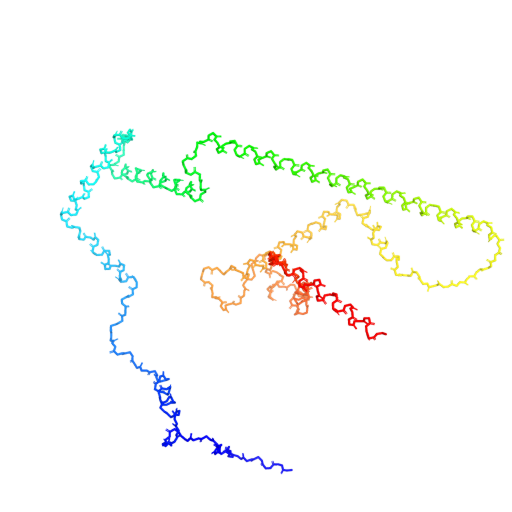O O . GLN A 1 279 ? 1.772 -6.320 33.604 1.00 59.44 279 GLN A O 1
ATOM 2289 N N . LYS A 1 280 ? 3.023 -7.942 34.534 1.00 51.56 280 LYS A N 1
ATOM 2290 C CA . LYS A 1 280 ? 2.676 -9.014 33.585 1.00 51.56 280 LYS A CA 1
ATOM 2291 C C . LYS A 1 280 ? 1.434 -9.808 33.995 1.00 51.56 280 LYS A C 1
ATOM 2293 O O . LYS A 1 280 ? 0.876 -10.493 33.141 1.00 51.56 280 LYS A O 1
ATOM 2298 N N . CYS A 1 281 ? 0.949 -9.671 35.232 1.00 39.50 281 CYS A N 1
ATOM 2299 C CA . CYS A 1 281 ? -0.391 -10.103 35.643 1.00 39.50 281 CYS A CA 1
ATOM 2300 C C . CYS A 1 281 ? -1.451 -9.134 35.097 1.00 39.50 281 CYS A C 1
ATOM 2302 O O . CYS A 1 281 ? -2.278 -8.577 35.814 1.00 39.50 281 CYS A O 1
ATOM 2304 N N . ILE A 1 282 ? -1.409 -8.929 33.785 1.00 48.34 282 ILE A N 1
ATOM 2305 C CA . ILE A 1 282 ? -2.552 -8.504 32.995 1.00 48.34 282 ILE A CA 1
ATOM 2306 C C . ILE A 1 282 ? -3.619 -9.580 33.264 1.00 48.34 282 ILE A C 1
ATOM 2308 O O . ILE A 1 282 ? -3.268 -10.766 33.213 1.00 48.34 282 ILE A O 1
ATOM 2312 N N . PRO A 1 283 ? -4.886 -9.245 33.592 1.00 46.47 283 PRO A N 1
ATOM 2313 C CA . PRO A 1 283 ? -5.940 -10.257 33.572 1.00 46.47 283 PRO A CA 1
ATOM 2314 C C . PRO A 1 283 ? -5.830 -10.926 32.212 1.00 46.47 283 PRO A C 1
ATOM 2316 O O . PRO A 1 283 ? -5.828 -10.193 31.225 1.00 46.47 283 PRO A O 1
ATOM 2319 N N . THR A 1 284 ? -5.614 -12.249 32.187 1.00 40.28 284 THR A N 1
ATOM 2320 C CA . THR A 1 284 ? -5.394 -13.061 30.978 1.00 40.28 284 THR A CA 1
ATOM 2321 C C . THR A 1 284 ? -5.972 -12.344 29.780 1.00 40.28 284 THR A C 1
ATOM 2323 O O . THR A 1 284 ? -7.191 -12.144 29.759 1.00 40.28 284 THR A O 1
ATOM 2326 N N . THR A 1 285 ? -5.119 -11.877 28.862 1.00 41.72 285 THR A N 1
ATOM 2327 C CA . THR A 1 285 ? -5.594 -11.284 27.621 1.00 41.72 285 THR A CA 1
ATOM 2328 C C . THR A 1 285 ? -6.593 -12.282 27.063 1.00 41.72 285 THR A C 1
ATOM 2330 O O . THR A 1 285 ? -6.240 -13.376 26.621 1.00 41.72 285 THR A O 1
ATOM 2333 N N . THR A 1 286 ? -7.882 -11.961 27.160 1.00 43.25 286 THR A N 1
ATOM 2334 C CA . THR A 1 286 ? -8.858 -12.590 26.302 1.00 43.25 286 THR A CA 1
ATOM 2335 C C . THR A 1 286 ? -8.401 -12.112 24.948 1.00 43.25 286 THR A C 1
ATOM 2337 O O . THR A 1 286 ? -8.681 -10.970 24.577 1.00 43.25 286 THR A O 1
ATOM 2340 N N . TYR A 1 287 ? -7.600 -12.937 24.267 1.00 36.59 287 TYR A N 1
ATOM 2341 C CA . TYR A 1 287 ? -7.434 -12.848 22.833 1.00 36.59 287 TYR A CA 1
ATOM 2342 C C . TYR A 1 287 ? -8.805 -12.457 22.316 1.00 36.59 287 TYR A C 1
ATOM 2344 O O . TYR A 1 287 ? -9.794 -13.100 22.700 1.00 36.59 287 TYR A O 1
ATOM 2352 N N . LEU A 1 288 ? -8.875 -11.351 21.567 1.00 44.22 288 LEU A N 1
ATOM 2353 C CA . LEU A 1 288 ? -10.024 -11.094 20.721 1.00 44.22 288 LEU A CA 1
ATOM 2354 C C . LEU A 1 288 ? -10.331 -12.452 20.112 1.00 44.22 288 LEU A C 1
ATOM 2356 O O . LEU A 1 288 ? -9.504 -13.009 19.390 1.00 44.22 288 LEU A O 1
ATOM 2360 N N . LYS A 1 289 ? -11.434 -13.064 20.557 1.00 44.81 289 LYS A N 1
ATOM 2361 C CA . LYS A 1 289 ? -11.938 -14.260 19.922 1.00 44.81 289 LYS A CA 1
ATOM 2362 C C . LYS A 1 289 ? -12.292 -13.722 18.564 1.00 44.81 289 LYS A C 1
ATOM 2364 O O . LYS A 1 289 ? -13.351 -13.112 18.416 1.00 44.81 289 LYS A O 1
ATOM 2369 N N . ASP A 1 290 ? -11.356 -13.854 17.629 1.00 40.88 290 ASP A N 1
ATOM 2370 C CA . ASP A 1 290 ? -11.634 -13.740 16.223 1.00 40.88 290 ASP A CA 1
ATOM 2371 C C . ASP A 1 290 ? -12.903 -14.544 16.070 1.00 40.88 290 ASP A C 1
ATOM 2373 O O . ASP A 1 290 ? -12.946 -15.749 16.354 1.00 40.88 290 ASP A O 1
ATOM 2377 N N . THR A 1 291 ? -13.982 -13.835 15.768 1.00 47.75 291 THR A N 1
ATOM 2378 C CA . THR A 1 291 ? -15.233 -14.449 15.390 1.00 47.75 291 THR A CA 1
ATOM 2379 C C . THR A 1 291 ? -14.930 -15.073 14.040 1.00 47.75 291 THR A C 1
ATOM 2381 O O . THR A 1 291 ? -15.253 -14.537 12.984 1.00 47.75 291 THR A O 1
ATOM 2384 N N . LYS A 1 292 ? -14.227 -16.216 14.072 1.00 51.44 292 LYS A N 1
ATOM 2385 C CA . LYS A 1 292 ? -14.234 -17.197 13.006 1.00 51.44 292 LYS A CA 1
ATOM 2386 C C . LYS A 1 292 ? -15.706 -17.329 12.698 1.00 51.44 292 LYS A C 1
ATOM 2388 O O . LYS A 1 292 ? -16.461 -17.745 13.576 1.00 51.44 292 LYS A O 1
ATOM 2393 N N . LYS A 1 293 ? -16.108 -16.837 11.523 1.00 54.25 293 LYS A N 1
ATOM 2394 C CA . LYS A 1 293 ? -17.472 -16.957 11.019 1.00 54.25 293 LYS A CA 1
ATOM 2395 C C . LYS A 1 293 ? -17.891 -18.386 11.328 1.00 54.25 293 LYS A C 1
ATOM 2397 O O . LYS A 1 293 ? -17.284 -19.313 10.790 1.00 54.25 293 LYS A O 1
ATOM 2402 N N . SER A 1 294 ? -18.801 -18.548 12.288 1.00 55.69 294 SER A N 1
ATOM 2403 C CA . SER A 1 294 ? -19.243 -19.868 12.714 1.00 55.69 294 SER A CA 1
ATOM 2404 C C . SER A 1 294 ? -19.711 -20.570 11.456 1.00 55.69 294 SER A C 1
ATOM 2406 O O . SER A 1 294 ? -20.525 -20.001 10.717 1.00 55.69 294 SER A O 1
ATOM 2408 N N . LYS A 1 295 ? -19.163 -21.749 11.166 1.00 66.88 295 LYS A N 1
ATOM 2409 C CA . LYS A 1 295 ? -19.617 -22.503 9.999 1.00 66.88 295 LYS A CA 1
ATOM 2410 C C . LYS A 1 295 ? -21.133 -22.708 10.153 1.00 66.88 295 LYS A C 1
ATOM 2412 O O . LYS A 1 295 ? -21.581 -22.952 11.280 1.00 66.88 295 LYS A O 1
ATOM 2417 N N . PRO A 1 296 ? -21.939 -22.571 9.085 1.00 51.72 296 PRO A N 1
ATOM 2418 C CA . PRO A 1 296 ? -23.369 -22.845 9.183 1.00 51.72 296 PRO A CA 1
ATOM 2419 C C . PRO A 1 296 ? -23.551 -24.272 9.735 1.00 51.72 296 PRO A C 1
ATOM 2421 O O . PRO A 1 296 ? -22.988 -25.219 9.192 1.00 51.72 296 PRO A O 1
ATOM 2424 N N . GLY A 1 297 ? -24.229 -24.398 10.883 1.00 63.16 297 GLY A N 1
ATOM 2425 C CA . GLY A 1 297 ? -24.421 -25.655 11.629 1.00 63.16 297 GLY A CA 1
ATOM 2426 C C . GLY A 1 297 ? -23.674 -25.773 12.970 1.00 63.16 297 GLY A C 1
ATOM 2427 O O . GLY A 1 297 ? -24.009 -26.628 13.789 1.00 63.16 297 GLY A O 1
ATOM 2428 N N . GLU A 1 298 ? -22.698 -24.907 13.260 1.00 74.19 298 GLU A N 1
ATOM 2429 C CA . GLU A 1 298 ? -21.958 -24.951 14.535 1.00 74.19 298 GLU A CA 1
ATOM 2430 C C . GLU A 1 298 ? -22.786 -24.405 15.712 1.00 74.19 298 GLU A C 1
ATOM 2432 O O . GLU A 1 298 ? -22.698 -24.911 16.831 1.00 74.19 298 GLU A O 1
ATOM 2437 N N . ILE A 1 299 ? -23.674 -23.445 15.430 1.00 75.56 299 ILE A N 1
ATOM 2438 C CA . ILE A 1 299 ? -24.649 -22.902 16.388 1.00 75.56 299 ILE A CA 1
ATOM 2439 C C . ILE A 1 299 ? -25.688 -23.972 16.764 1.00 75.56 299 ILE A C 1
ATOM 2441 O O . ILE A 1 299 ? -26.000 -24.138 17.943 1.00 75.56 299 ILE A O 1
ATOM 2445 N N . ASP A 1 300 ? -26.174 -24.748 15.791 1.00 74.75 300 ASP A N 1
ATOM 2446 C CA . ASP A 1 300 ? -27.147 -25.819 16.042 1.00 74.75 300 ASP A CA 1
ATOM 2447 C C . ASP A 1 300 ? -26.517 -26.988 16.803 1.00 74.75 300 ASP A C 1
ATOM 2449 O O . ASP A 1 300 ? -27.111 -27.498 17.754 1.00 74.75 300 ASP A O 1
ATOM 2453 N N . ARG A 1 301 ? -25.264 -27.352 16.489 1.00 77.38 301 ARG A N 1
ATOM 2454 C CA . ARG A 1 301 ? -24.501 -28.317 17.299 1.00 77.38 301 ARG A CA 1
ATOM 2455 C C . ARG A 1 301 ? -24.350 -27.856 18.748 1.00 77.38 301 ARG A C 1
ATOM 2457 O O . ARG A 1 301 ? -24.523 -28.667 19.655 1.00 77.38 301 ARG A O 1
ATOM 2464 N N . GLN A 1 302 ? -24.048 -26.579 18.984 1.00 81.38 302 GLN A N 1
ATOM 2465 C CA . GLN A 1 302 ? -23.933 -26.041 20.344 1.00 81.38 302 GLN A CA 1
ATOM 2466 C C . GLN A 1 302 ? -25.274 -26.068 21.086 1.00 81.38 302 GLN A C 1
ATOM 2468 O O . GLN A 1 302 ? -25.308 -26.518 22.232 1.00 81.38 302 GLN A O 1
ATOM 2473 N N . ARG A 1 303 ? -26.384 -25.711 20.423 1.00 86.38 303 ARG A N 1
ATOM 2474 C CA . ARG A 1 303 ? -27.736 -25.830 21.002 1.00 86.38 303 ARG A CA 1
ATOM 2475 C C . ARG A 1 303 ? -28.078 -27.265 21.396 1.00 86.38 303 ARG A C 1
ATOM 2477 O O . ARG A 1 303 ? -28.581 -27.485 22.494 1.00 86.38 303 ARG A O 1
ATOM 2484 N N . ILE A 1 304 ? -27.767 -28.245 20.545 1.00 86.94 304 ILE A N 1
ATOM 2485 C CA . ILE A 1 304 ? -28.007 -29.669 20.835 1.00 86.94 304 ILE A CA 1
ATOM 2486 C C . ILE A 1 304 ? -27.169 -30.131 22.038 1.00 86.94 304 ILE A C 1
ATOM 2488 O O . ILE A 1 304 ? -27.674 -30.825 22.921 1.00 86.94 304 ILE A O 1
ATOM 2492 N N . ILE A 1 305 ? -25.902 -29.713 22.120 1.00 86.12 305 ILE A N 1
ATOM 2493 C CA . ILE A 1 305 ? -25.012 -30.057 23.240 1.00 86.12 305 ILE A CA 1
ATOM 2494 C C . ILE A 1 305 ? -25.515 -29.447 24.556 1.00 86.12 305 ILE A C 1
ATOM 2496 O O . ILE A 1 305 ? -25.490 -30.112 25.593 1.00 86.12 305 ILE A O 1
ATOM 2500 N N . GLU A 1 306 ? -25.978 -28.199 24.542 1.00 90.06 306 GLU A N 1
ATOM 2501 C CA . GLU A 1 306 ? -26.542 -27.545 25.726 1.00 90.06 306 GLU A CA 1
ATOM 2502 C C . GLU A 1 306 ? -27.868 -28.182 26.158 1.00 90.06 306 GLU A C 1
ATOM 2504 O O . GLU A 1 306 ? -28.049 -28.468 27.345 1.00 90.06 306 GLU A O 1
ATOM 2509 N N . ALA A 1 307 ? -28.750 -28.514 25.212 1.00 89.12 307 ALA A N 1
ATOM 2510 C CA . ALA A 1 307 ? -29.975 -29.264 25.482 1.00 89.12 307 ALA A CA 1
ATOM 2511 C C . ALA A 1 307 ? -29.671 -30.633 26.119 1.00 89.12 307 ALA A C 1
ATOM 2513 O O . ALA A 1 307 ? -30.245 -30.986 27.148 1.00 89.12 307 ALA A O 1
ATOM 2514 N N . TYR A 1 308 ? -28.688 -31.371 25.598 1.00 85.69 308 TYR A N 1
ATOM 2515 C CA . TYR A 1 308 ? -28.278 -32.649 26.182 1.00 85.69 308 TYR A CA 1
ATOM 2516 C C . TYR A 1 308 ? -27.669 -32.491 27.586 1.00 85.69 308 TYR A C 1
ATOM 2518 O O . TYR A 1 308 ? -27.953 -33.277 28.489 1.00 85.69 308 TYR A O 1
ATOM 2526 N N . ARG A 1 309 ? -26.866 -31.443 27.819 1.00 87.00 309 ARG A N 1
ATOM 2527 C CA . ARG A 1 309 ? -26.300 -31.139 29.147 1.00 87.00 309 ARG A CA 1
ATOM 2528 C C . ARG A 1 309 ? -27.378 -30.779 30.164 1.00 87.00 309 ARG A C 1
ATOM 2530 O O . ARG A 1 309 ? -27.281 -31.210 31.310 1.00 87.00 309 ARG A O 1
ATOM 2537 N N . THR A 1 310 ? -28.384 -30.004 29.768 1.00 85.81 310 THR A N 1
ATOM 2538 C CA . THR A 1 310 ? -29.505 -29.642 30.650 1.00 85.81 310 THR A CA 1
ATOM 2539 C C . THR A 1 310 ? -30.366 -30.860 30.980 1.00 85.81 310 THR A C 1
ATOM 2541 O O . THR A 1 310 ? -30.676 -31.067 32.149 1.00 85.81 310 THR A O 1
ATOM 2544 N N . LEU A 1 311 ? -30.651 -31.725 30.002 1.00 82.12 311 LEU A N 1
ATOM 2545 C CA . LEU A 1 311 ? -31.311 -33.017 30.222 1.00 82.12 311 LEU A CA 1
ATOM 2546 C C . LEU A 1 311 ? -30.513 -33.922 31.162 1.00 82.12 311 LEU A C 1
ATOM 2548 O O . LEU A 1 311 ? -31.080 -34.480 32.096 1.00 82.12 311 LEU A O 1
ATOM 2552 N N . LYS A 1 312 ? -29.191 -34.029 30.973 1.00 81.44 312 LYS A N 1
ATOM 2553 C CA . LYS A 1 312 ? -28.333 -34.828 31.856 1.00 81.44 312 LYS A CA 1
ATOM 2554 C C . LYS A 1 312 ? -28.326 -34.285 33.286 1.00 81.44 312 LYS A C 1
ATOM 2556 O O . LYS A 1 312 ? -28.444 -35.074 34.212 1.00 81.44 312 LYS A O 1
ATOM 2561 N N . ARG A 1 313 ? -28.243 -32.960 33.465 1.00 78.94 313 ARG A N 1
ATOM 2562 C CA . ARG A 1 313 ? -28.316 -32.317 34.791 1.00 78.94 313 ARG A CA 1
ATOM 2563 C C . ARG A 1 313 ? -29.657 -32.563 35.480 1.00 78.94 313 ARG A C 1
ATOM 2565 O O . ARG A 1 313 ? -29.665 -32.808 36.675 1.00 78.94 313 ARG A O 1
ATOM 2572 N N . LYS A 1 314 ? -30.765 -32.539 34.733 1.00 74.25 314 LYS A N 1
ATOM 2573 C CA . LYS A 1 314 ? -32.106 -32.851 35.256 1.00 74.25 314 LYS A CA 1
ATOM 2574 C C . LYS A 1 314 ? -32.298 -34.328 35.609 1.00 74.25 314 LYS A C 1
ATOM 2576 O O . LYS A 1 314 ? -33.194 -34.635 36.371 1.00 74.25 314 LYS A O 1
ATOM 2581 N N . ARG A 1 315 ? -31.489 -35.232 35.048 1.00 65.12 315 ARG A N 1
ATOM 2582 C CA . ARG A 1 315 ? -31.525 -36.676 35.341 1.00 65.12 315 ARG A CA 1
ATOM 2583 C C . ARG A 1 315 ? -30.698 -37.073 36.567 1.00 65.12 315 ARG A C 1
ATOM 2585 O O . ARG A 1 315 ? -30.807 -38.202 37.021 1.00 65.12 315 ARG A O 1
ATOM 2592 N N . THR A 1 316 ? -29.823 -36.183 37.028 1.00 54.06 316 THR A N 1
ATOM 2593 C CA . THR A 1 316 ? -28.952 -36.375 38.199 1.00 54.06 316 THR A CA 1
ATOM 2594 C C . THR A 1 316 ? -29.466 -35.658 39.452 1.00 54.06 316 THR A C 1
ATOM 2596 O O . THR A 1 316 ? -28.716 -35.557 40.417 1.00 54.06 316 THR A O 1
ATOM 2599 N N . PHE A 1 317 ? -30.699 -35.144 39.418 1.00 46.47 317 PHE A N 1
ATOM 2600 C CA . PHE A 1 317 ? -31.424 -34.606 40.568 1.00 46.47 317 PHE A CA 1
ATOM 2601 C C . PHE A 1 317 ? -32.692 -35.413 40.800 1.00 46.47 317 PHE A C 1
ATOM 2603 O O . PHE A 1 317 ? -33.315 -35.791 39.780 1.00 46.47 317 PHE A O 1
#

Foldseek 3Di:
DDPDPPDPPPPPVDDDLPHPPPPCSVVVVVVVVVPDDDDDPDPPDPPDPVNVVVVVVVVVVPDDPVNVVVVVVVLVVLQVVCVVVVNDDDPPDDSVRSSVVSVVVVVVVVVVVVVCVVVVNPPPDPVVVVVVVVVVVVVVVVVVVVVVVVVVVVVVVVVVVVVVVVVVVVVVVVVVVVVVVVCPDDDDDDDDDPPPVVVVVVVVVVVVPDPPVVVVVVVVVVVVVVVVVVLVVCQLPDDDPPDDPPDDGDRDDPCCCQPPPVNDDPPDCSPPPVNVVVVVVPVPPPPPPPPPVQDVCNVVVVVVVVVVVVVVVVVVD

Radius of gyration: 40.83 Å; chains: 1; bounding box: 82×85×106 Å

InterPro domains:
  IPR026680 Coiled-coil domain-containing protein 137 [PF28348] (188-315)
  IPR026680 Coiled-coil domain-containing protein 137 [PTHR21838] (185-316)

Sequence (317 aa):
MGRYKRIPGKNRKKLKSVDPFNNKAVALRAEAVRKINWEPKDDNQEMTRSLKELEKSKAYVHLTKADVKRRKQCRNKVLAEAKRNGIRMGRFETVRNFVRRVERMTHMAIKDHEILIRQGLVGRKETDIATDFKLLEEKEKRRKEQSKNEIRNKIKVARRKRENDTKIKEGKLEGKIERKLKQGGMQRNEDLVEKEEETEIMAKKMKRKLGGSEKVRLKKKLASKYECSEAVLNQREVVAFGERYDAPPEYKGPLKDVMNPLMAKAGAKNLLLHSLLQQKCIPTTTYLKDTKKSKPGEIDRQRIIEAYRTLKRKRTF